Protein AF-A0A0C9U168-F1 (afdb_monomer_lite)

pLDDT: mean 73.67, std 21.94, range [32.81, 98.5]

Organism: Sphaerobolus stellatus (strain SS14) (NCBI:txid990650)

Foldseek 3Di:
DDDDDDDDPPDDPVPDDDDPVDPPPDDPPDPVDPPPDPVVVVVVVVVVVVVVVVCVVVVVVVVVVVVVVVVVVVVVVVVVVVVVVVVVPPDDDDDDDDDDDDDDDDDDDDDDDDDDDDDDDDDDDDDDDPPPPPPPPPFAWPVCVVVVHDFADDPPDPGTPVCVVVVHDTHTDDPVVVCVVVVVVVVVVVVVVVVVVVLVVVLVVLVVVLVVLVVVLVVLVVVLVVQLVVLVVVVVVVVVCVVVVNDDPPVSVVVSVVSNVVSVVVSVVVVVVSVVSSVVSVVVCPVVVVPPPDPPVPPPDPPDDDDDDDDDDDDDDDDDDDDDDDDDDDDDDDDDDDDDDDDDDDDD

Secondary structure (DSSP, 8-state):
-PPPPPPPTT---TT----TT--SPPP----S-TT--HHHHHHHHHHHHHHHHHHHHHHHHHHHHHHHHHHHHHHHHHHHHHHHHHHTTTS--------------PPPPPPPPPPP---------------------PPPBHHHHHHT---PBPTTSSSBHHHHHHT----BPPHHHHHHHHHHHHHHHHHHHHHHHHHHHHHHHHHHHHHHHHHHHHHHHHHHHHHHHHHHHHHHHHHHHHHTTPPPPHHHHHHHHHHHHHHHHHHHHHHHHHHHHHHHHHHTTHHHHH---------S------------------------------------PPP---------

Structure (mmCIF, N/CA/C/O backbone):
data_AF-A0A0C9U168-F1
#
_entry.id   AF-A0A0C9U168-F1
#
loop_
_atom_site.group_PDB
_atom_site.id
_atom_site.type_symbol
_atom_site.label_atom_id
_atom_site.label_alt_id
_atom_site.label_comp_id
_atom_site.label_asym_id
_atom_site.label_entity_id
_atom_site.label_seq_id
_atom_site.pdbx_PDB_ins_code
_atom_site.Cartn_x
_atom_site.Cartn_y
_atom_site.Cartn_z
_atom_site.occupancy
_atom_site.B_iso_or_equiv
_atom_site.auth_seq_id
_atom_site.auth_comp_id
_atom_site.auth_asym_id
_atom_site.auth_atom_id
_atom_site.pdbx_PDB_model_num
ATOM 1 N N . MET A 1 1 ? 22.718 50.532 -37.563 1.00 37.28 1 MET A N 1
ATOM 2 C CA . MET A 1 1 ? 22.391 49.730 -36.370 1.00 37.28 1 MET A CA 1
ATOM 3 C C . MET A 1 1 ? 20.911 49.935 -36.145 1.00 37.28 1 MET A C 1
ATOM 5 O O . MET A 1 1 ? 20.522 51.075 -35.942 1.00 37.28 1 MET A O 1
ATOM 9 N N . GLU A 1 2 ? 20.098 48.897 -36.310 1.00 38.38 2 GLU A N 1
ATOM 10 C CA . GLU A 1 2 ? 18.679 48.950 -35.942 1.00 38.38 2 GLU A CA 1
ATOM 11 C C . GLU A 1 2 ? 18.547 48.397 -34.523 1.00 38.38 2 GLU A C 1
ATOM 13 O O . GLU A 1 2 ? 19.137 47.362 -34.206 1.00 38.38 2 GLU A O 1
ATOM 18 N N . GLU A 1 3 ? 17.823 49.106 -33.661 1.00 41.28 3 GLU A N 1
ATOM 19 C CA . GLU A 1 3 ? 17.585 48.670 -32.288 1.00 41.28 3 GLU A CA 1
ATOM 20 C C . GLU A 1 3 ? 16.611 47.488 -32.284 1.00 41.28 3 GLU A C 1
ATOM 22 O O . GLU A 1 3 ? 15.473 47.586 -32.748 1.00 41.28 3 GLU A O 1
ATOM 27 N N . VAL A 1 4 ? 17.060 46.351 -31.751 1.00 41.69 4 VAL A N 1
ATOM 28 C CA . VAL A 1 4 ? 16.199 45.187 -31.530 1.00 41.69 4 VAL A CA 1
ATOM 29 C C . VAL A 1 4 ? 15.286 45.500 -30.339 1.00 41.69 4 VAL A C 1
ATOM 31 O O . VAL A 1 4 ? 15.803 45.796 -29.260 1.00 41.69 4 VAL A O 1
ATOM 34 N N . PRO A 1 5 ? 13.948 45.436 -30.480 1.00 51.16 5 PRO A N 1
ATOM 35 C CA . PRO A 1 5 ? 13.053 45.771 -29.381 1.00 51.16 5 PRO A CA 1
ATOM 36 C C . PRO A 1 5 ? 13.213 44.781 -28.223 1.00 51.16 5 PRO A C 1
ATOM 38 O O . PRO A 1 5 ? 13.148 43.563 -28.412 1.00 51.16 5 PRO A O 1
ATOM 41 N N . ILE A 1 6 ? 13.400 45.331 -27.021 1.00 41.69 6 ILE A N 1
ATOM 42 C CA . ILE A 1 6 ? 13.527 44.590 -25.761 1.00 41.69 6 ILE A CA 1
ATOM 43 C C . ILE A 1 6 ? 12.307 43.671 -25.598 1.00 41.69 6 ILE A C 1
ATOM 45 O O . ILE A 1 6 ? 11.159 44.114 -25.657 1.00 41.69 6 ILE A O 1
ATOM 49 N N . GLY A 1 7 ? 12.571 42.370 -25.459 1.00 39.75 7 GLY A N 1
ATOM 50 C CA . GLY A 1 7 ? 11.548 41.329 -25.519 1.00 39.75 7 GLY A CA 1
ATOM 51 C C . GLY A 1 7 ? 10.583 41.327 -24.330 1.00 39.75 7 GLY A C 1
ATOM 52 O O . GLY A 1 7 ? 10.933 41.724 -23.224 1.00 39.75 7 GLY A O 1
ATOM 53 N N . ASP A 1 8 ? 9.371 40.818 -24.570 1.00 46.38 8 ASP A N 1
ATOM 54 C CA . ASP A 1 8 ? 8.309 40.666 -23.568 1.00 46.38 8 ASP A CA 1
ATOM 55 C C . ASP A 1 8 ? 8.814 39.930 -22.299 1.00 46.38 8 ASP A C 1
ATOM 57 O O . ASP A 1 8 ? 9.201 38.757 -22.400 1.00 46.38 8 ASP A O 1
ATOM 61 N N . PRO A 1 9 ? 8.773 40.558 -21.101 1.00 46.31 9 PRO A N 1
ATOM 62 C CA . PRO A 1 9 ? 9.251 39.975 -19.840 1.00 46.31 9 PRO A CA 1
ATOM 63 C C . PRO A 1 9 ? 8.392 38.806 -19.315 1.00 46.31 9 PRO A C 1
ATOM 65 O O . PRO A 1 9 ? 8.556 38.361 -18.181 1.00 46.31 9 PRO A O 1
ATOM 68 N N . ARG A 1 10 ? 7.462 38.277 -20.120 1.00 43.00 10 ARG A N 1
ATOM 69 C CA . ARG A 1 10 ? 6.626 37.104 -19.811 1.00 43.00 10 ARG A CA 1
ATOM 70 C C . ARG A 1 10 ? 7.208 35.763 -20.270 1.00 43.00 10 ARG A C 1
ATOM 72 O O . ARG A 1 10 ? 6.482 34.769 -20.270 1.00 43.00 10 ARG A O 1
ATOM 79 N N . ARG A 1 11 ? 8.490 35.691 -20.651 1.00 41.66 11 ARG A N 1
ATOM 80 C CA . ARG A 1 11 ? 9.162 34.412 -20.953 1.00 41.66 11 ARG A CA 1
ATOM 81 C C . ARG A 1 11 ? 9.395 33.579 -19.686 1.00 41.66 11 ARG A C 1
ATOM 83 O O . ARG A 1 11 ? 10.503 33.504 -19.167 1.00 41.66 11 ARG A O 1
ATOM 90 N N . THR A 1 12 ? 8.352 32.884 -19.237 1.00 46.69 12 THR A N 1
ATOM 91 C CA . THR A 1 12 ? 8.512 31.654 -18.455 1.00 46.69 12 THR A CA 1
ATOM 92 C C . THR A 1 12 ? 9.377 30.651 -19.224 1.00 46.69 12 THR A C 1
ATOM 94 O O . THR A 1 12 ? 9.368 30.629 -20.459 1.00 46.69 12 THR A O 1
ATOM 97 N N . VAL A 1 13 ? 10.127 29.819 -18.491 1.00 46.88 13 VAL A N 1
ATOM 98 C CA . VAL A 1 13 ? 11.037 28.803 -19.049 1.00 46.88 13 VAL A CA 1
ATOM 99 C C . VAL A 1 13 ? 10.325 28.001 -20.141 1.00 46.88 13 VAL A C 1
ATOM 101 O O . VAL A 1 13 ? 9.271 27.406 -19.903 1.00 46.88 13 VAL A O 1
ATOM 104 N N . GLN A 1 14 ? 10.884 28.016 -21.355 1.00 39.44 14 GLN A N 1
ATOM 105 C CA . GLN A 1 14 ? 10.221 27.527 -22.563 1.00 39.44 14 GLN A CA 1
ATOM 106 C C . GLN A 1 14 ? 9.965 26.011 -22.490 1.00 39.44 14 GLN A C 1
ATOM 108 O O . GLN A 1 14 ? 10.825 25.205 -22.828 1.00 39.44 14 GLN A O 1
ATOM 113 N N . GLY A 1 15 ? 8.756 25.636 -22.064 1.00 48.34 15 GLY A N 1
ATOM 114 C CA . GLY A 1 15 ? 8.333 24.245 -21.867 1.00 48.34 15 GLY A CA 1
ATOM 115 C C . GLY A 1 15 ? 7.691 23.964 -20.505 1.00 48.34 15 GLY A C 1
ATOM 116 O O . GLY A 1 15 ? 7.030 22.938 -20.363 1.00 48.34 15 GLY A O 1
ATOM 117 N N . PHE A 1 16 ? 7.816 24.864 -19.524 1.00 49.75 16 PHE A N 1
ATOM 118 C CA . PHE A 1 16 ? 7.200 24.680 -18.210 1.00 49.75 16 PHE A CA 1
ATOM 119 C C . PHE A 1 16 ? 5.736 25.148 -18.214 1.00 49.75 16 PHE A C 1
ATOM 121 O O . PHE A 1 16 ? 5.446 26.343 -18.157 1.00 49.75 16 PHE A O 1
ATOM 128 N N . VAL A 1 17 ? 4.805 24.195 -18.293 1.00 56.31 17 VAL A N 1
ATOM 129 C CA . VAL A 1 17 ? 3.369 24.440 -18.092 1.00 56.31 17 VAL A CA 1
ATOM 130 C C . VAL A 1 17 ? 3.052 24.161 -16.618 1.00 56.31 17 VAL A C 1
ATOM 132 O O . VAL A 1 17 ? 3.123 22.998 -16.220 1.00 56.31 17 VAL A O 1
ATOM 135 N N . PRO A 1 18 ? 2.739 25.177 -15.791 1.00 55.16 18 PRO A N 1
ATOM 136 C CA . PRO A 1 18 ? 2.366 24.946 -14.398 1.00 55.16 18 PRO A CA 1
ATOM 137 C C . PRO A 1 18 ? 1.043 24.173 -14.314 1.00 55.16 18 PRO A C 1
ATOM 139 O O . PRO A 1 18 ? 0.137 24.403 -15.118 1.00 55.16 18 PRO A O 1
ATOM 142 N N . ASP A 1 19 ? 0.923 23.271 -13.334 1.00 56.16 19 ASP A N 1
ATOM 143 C CA . ASP A 1 19 ? -0.324 22.539 -13.087 1.00 56.16 19 ASP A CA 1
ATOM 144 C C . ASP A 1 19 ? -1.413 23.530 -12.659 1.00 56.16 19 ASP A C 1
ATOM 146 O O . ASP A 1 19 ? -1.310 24.203 -11.632 1.00 56.16 19 ASP A O 1
ATOM 150 N N . ASN A 1 20 ? -2.480 23.608 -13.449 1.00 69.50 20 ASN A N 1
ATOM 151 C CA . ASN A 1 20 ? -3.606 24.521 -13.265 1.00 69.50 20 ASN A CA 1
ATOM 152 C C . ASN A 1 20 ? -4.528 24.153 -12.079 1.00 69.50 20 ASN A C 1
ATOM 154 O O . ASN A 1 20 ? -5.676 24.593 -12.030 1.00 69.50 20 ASN A O 1
ATOM 158 N N . LYS A 1 21 ? -4.022 23.350 -11.135 1.00 71.50 21 LYS A N 1
ATOM 159 C CA . LYS A 1 21 ? -4.576 23.082 -9.799 1.00 71.50 21 LYS A CA 1
ATOM 160 C C . LYS A 1 21 ? -3.847 23.831 -8.672 1.00 71.50 21 LYS A C 1
ATOM 162 O O . LYS A 1 21 ? -4.253 23.712 -7.521 1.00 71.50 21 LYS A O 1
ATOM 167 N N . PHE A 1 22 ? -2.769 24.558 -8.973 1.00 63.72 22 PHE A N 1
ATOM 168 C CA . PHE A 1 22 ? -2.065 25.396 -8.000 1.00 63.72 22 PHE A CA 1
ATOM 169 C C . PHE A 1 22 ? -2.585 26.841 -8.030 1.00 63.72 22 PHE A C 1
ATOM 171 O O . PHE A 1 22 ? -2.305 27.584 -8.966 1.00 63.72 22 PHE A O 1
ATOM 178 N N . ASP A 1 23 ? -3.263 27.255 -6.955 1.00 59.56 23 ASP A N 1
ATOM 179 C CA . ASP A 1 23 ? -3.614 28.666 -6.701 1.00 59.56 23 ASP A CA 1
ATOM 180 C C . ASP A 1 23 ? -2.427 29.491 -6.159 1.00 59.56 23 ASP A C 1
ATOM 182 O O . ASP A 1 23 ? -2.499 30.716 -6.058 1.00 59.56 23 ASP A O 1
ATOM 186 N N . VAL A 1 24 ? -1.307 28.839 -5.818 1.00 54.59 24 VAL A N 1
ATOM 187 C CA . VAL A 1 24 ? -0.061 29.531 -5.465 1.00 54.59 24 VAL A CA 1
ATOM 188 C C . VAL A 1 24 ? 0.587 30.039 -6.757 1.00 54.59 24 VAL A C 1
ATOM 190 O O . VAL A 1 24 ? 0.860 29.224 -7.644 1.00 54.59 24 VAL A O 1
ATOM 193 N N . PRO A 1 25 ? 0.869 31.349 -6.898 1.00 58.16 25 PRO A N 1
ATOM 194 C CA . PRO A 1 25 ? 1.522 31.865 -8.092 1.00 58.16 25 PRO A CA 1
ATOM 195 C C . PRO A 1 25 ? 2.884 31.191 -8.268 1.00 58.16 25 PRO A C 1
ATOM 197 O O . PRO A 1 25 ? 3.717 31.222 -7.362 1.00 58.16 25 PRO A O 1
ATOM 200 N N . ALA A 1 26 ? 3.108 30.598 -9.446 1.00 54.97 26 ALA A N 1
ATOM 201 C CA . ALA A 1 26 ? 4.388 29.988 -9.793 1.00 54.97 26 ALA A CA 1
ATOM 202 C C . ALA A 1 26 ? 5.529 30.984 -9.502 1.00 54.97 26 ALA A C 1
ATOM 204 O O . ALA A 1 26 ? 5.414 32.144 -9.926 1.00 54.97 26 ALA A O 1
ATOM 205 N N . PRO A 1 27 ? 6.602 30.578 -8.789 1.00 57.78 27 PRO A N 1
ATOM 206 C CA . PRO A 1 27 ? 7.678 31.487 -8.431 1.00 57.78 27 PRO A CA 1
ATOM 207 C C . PRO A 1 27 ? 8.221 32.167 -9.679 1.00 57.78 27 PRO A C 1
ATOM 209 O O . PRO A 1 27 ? 8.705 31.515 -10.608 1.00 57.78 27 PRO A O 1
ATOM 212 N N . LYS A 1 28 ? 8.128 33.496 -9.706 1.00 62.91 28 LYS A N 1
ATOM 213 C CA . LYS A 1 28 ? 8.769 34.291 -10.744 1.00 62.91 28 LYS A CA 1
ATOM 214 C C . LYS A 1 28 ? 10.260 34.278 -10.448 1.00 62.91 28 LYS A C 1
ATOM 216 O O . LYS A 1 28 ? 10.745 35.109 -9.688 1.00 62.91 28 LYS A O 1
ATOM 221 N N . LEU A 1 29 ? 10.961 33.310 -11.032 1.00 62.38 29 LEU A N 1
ATOM 222 C CA . LEU A 1 29 ? 12.409 33.354 -11.182 1.00 62.38 29 LEU A CA 1
ATOM 223 C C . LEU A 1 29 ? 12.720 34.500 -12.150 1.00 62.38 29 LEU A C 1
ATOM 225 O O . LEU A 1 29 ? 12.771 34.313 -13.364 1.00 62.38 29 LEU A O 1
ATOM 229 N N . VAL A 1 30 ? 12.804 35.708 -11.596 1.00 62.47 30 VAL A N 1
ATOM 230 C CA . VAL A 1 30 ? 13.330 36.875 -12.295 1.00 62.47 30 VAL A CA 1
ATOM 231 C C . VAL A 1 30 ? 14.845 36.771 -12.189 1.00 62.47 30 VAL A C 1
ATOM 233 O O . VAL A 1 30 ? 15.392 36.771 -11.088 1.00 62.47 30 VAL A O 1
ATOM 236 N N . PHE A 1 31 ? 15.498 36.602 -13.332 1.00 62.44 31 PHE A N 1
ATOM 237 C CA . PHE A 1 31 ? 16.945 36.705 -13.452 1.00 62.44 31 PHE A CA 1
ATOM 238 C C . PHE A 1 31 ? 17.223 38.146 -13.875 1.00 62.44 31 PHE A C 1
ATOM 240 O O . PHE A 1 31 ? 16.977 38.505 -15.028 1.00 62.44 31 PHE A O 1
ATOM 247 N N . ASP A 1 32 ? 17.621 38.985 -12.917 1.00 73.62 32 ASP A N 1
ATOM 248 C CA . ASP A 1 32 ? 17.872 40.413 -13.158 1.00 73.62 32 ASP A CA 1
ATOM 249 C C . ASP A 1 32 ? 19.195 40.655 -13.915 1.00 73.62 32 ASP A C 1
ATOM 251 O O . ASP A 1 32 ? 19.363 41.709 -14.527 1.00 73.62 32 ASP A O 1
ATOM 255 N N . ASP A 1 33 ? 20.100 39.667 -13.933 1.00 70.62 33 ASP A N 1
ATOM 256 C CA . ASP A 1 33 ? 21.362 39.687 -14.680 1.00 70.62 33 ASP A CA 1
ATOM 257 C C . ASP A 1 33 ? 21.463 38.466 -15.626 1.00 70.62 33 ASP A C 1
ATOM 259 O O . ASP A 1 33 ? 21.398 37.325 -15.160 1.00 70.62 33 ASP A O 1
ATOM 263 N N . PRO A 1 34 ? 21.624 38.656 -16.954 1.00 69.62 34 PRO A N 1
ATOM 264 C CA . PRO A 1 34 ? 21.853 37.562 -17.902 1.00 69.62 34 PRO A CA 1
ATOM 265 C C . PRO A 1 34 ? 23.240 36.895 -17.788 1.00 69.62 34 PRO A C 1
ATOM 267 O O . PRO A 1 34 ? 23.490 35.939 -18.525 1.00 69.62 34 PRO A O 1
ATOM 270 N N . TYR A 1 35 ? 24.124 37.383 -16.910 1.00 66.56 35 TYR A N 1
ATOM 271 C CA . TYR A 1 35 ? 25.448 36.823 -16.622 1.00 66.56 35 TYR A CA 1
ATOM 272 C C . TYR A 1 35 ? 25.573 36.192 -15.221 1.00 66.56 35 TYR A C 1
ATOM 274 O O . TYR A 1 35 ? 26.694 35.902 -14.802 1.00 66.56 35 TYR A O 1
ATOM 282 N N . GLU A 1 36 ? 24.469 35.940 -14.499 1.00 68.19 36 GLU A N 1
ATOM 283 C CA . GLU A 1 36 ? 24.525 35.098 -13.290 1.00 68.19 36 GLU A CA 1
ATOM 284 C C . GLU A 1 36 ? 25.172 33.735 -13.605 1.00 68.19 36 GLU A C 1
ATOM 286 O O . GLU A 1 36 ? 24.820 33.065 -14.582 1.00 68.19 36 GLU A O 1
ATOM 291 N N . GLU A 1 37 ? 26.139 33.326 -12.775 1.00 66.12 37 GLU A N 1
ATOM 292 C CA . GLU A 1 37 ? 26.846 32.057 -12.954 1.00 66.12 37 GLU A CA 1
ATOM 293 C C . GLU A 1 37 ? 25.891 30.861 -12.831 1.00 66.12 37 GLU A C 1
ATOM 295 O O . GLU A 1 37 ? 24.991 30.810 -11.989 1.00 66.12 37 GLU A O 1
ATOM 300 N N . GLU A 1 38 ? 26.130 29.846 -13.663 1.00 65.06 38 GLU A N 1
ATOM 301 C CA . GLU A 1 38 ? 25.281 28.655 -13.790 1.00 65.06 38 GLU A CA 1
ATOM 302 C C . GLU A 1 38 ? 25.152 27.864 -12.468 1.00 65.06 38 GLU A C 1
ATOM 304 O O . GLU A 1 38 ? 24.142 27.201 -12.213 1.00 65.06 38 GLU A O 1
ATOM 309 N N . GLU A 1 39 ? 26.133 28.012 -11.576 1.00 67.94 39 GLU A N 1
ATOM 310 C CA . GLU A 1 39 ? 26.134 27.454 -10.225 1.00 67.94 39 GLU A CA 1
ATOM 311 C C . GLU A 1 39 ? 25.087 28.116 -9.306 1.00 67.94 39 GLU A C 1
ATOM 313 O O . GLU A 1 39 ? 24.424 27.428 -8.521 1.00 67.94 39 GLU A O 1
ATOM 318 N N . ASP A 1 40 ? 24.821 29.420 -9.459 1.00 72.19 40 ASP A N 1
ATOM 319 C CA . ASP A 1 40 ? 23.801 30.111 -8.663 1.00 72.19 40 ASP A CA 1
ATOM 320 C C . ASP A 1 40 ? 22.376 29.861 -9.203 1.00 72.19 40 ASP A C 1
ATOM 322 O O . ASP A 1 40 ? 21.402 29.807 -8.441 1.00 72.19 40 ASP A O 1
ATOM 326 N N . HIS A 1 41 ? 22.243 29.545 -10.498 1.00 72.19 41 HIS A N 1
ATOM 327 C CA . HIS A 1 41 ? 21.005 28.988 -11.058 1.00 72.19 41 HIS A CA 1
ATOM 328 C C . HIS A 1 41 ? 20.664 27.622 -10.435 1.00 72.19 41 HIS A C 1
ATOM 330 O O . HIS A 1 41 ? 19.527 27.405 -9.995 1.00 72.19 41 HIS A O 1
ATOM 336 N N . LEU A 1 42 ? 21.641 26.711 -10.337 1.00 74.19 42 LEU A N 1
ATOM 337 C CA . LEU A 1 42 ? 21.470 25.408 -9.680 1.00 74.19 42 LEU A CA 1
ATOM 338 C C . LEU A 1 42 ? 21.137 25.562 -8.189 1.00 74.19 42 LEU A C 1
ATOM 340 O O . LEU A 1 42 ? 20.256 24.864 -7.679 1.00 74.19 42 LEU A O 1
ATOM 344 N N . ASN A 1 43 ? 21.766 26.516 -7.502 1.00 80.31 43 ASN A N 1
ATOM 345 C CA . ASN A 1 43 ? 21.484 26.866 -6.110 1.00 80.31 43 ASN A CA 1
ATOM 346 C C . ASN A 1 43 ? 20.021 27.321 -5.914 1.00 80.31 43 ASN A C 1
ATOM 348 O O . ASN A 1 43 ? 19.318 26.812 -5.035 1.00 80.31 43 ASN A O 1
ATOM 352 N N . LYS A 1 44 ? 19.518 28.225 -6.769 1.00 76.38 44 LYS A N 1
ATOM 353 C CA . LYS A 1 44 ? 18.120 28.703 -6.742 1.00 76.38 44 LYS A CA 1
ATOM 354 C C . LYS A 1 44 ? 17.115 27.575 -7.013 1.00 76.38 44 LYS A C 1
ATOM 356 O O . LYS A 1 44 ? 16.130 27.449 -6.282 1.00 76.38 44 LYS A O 1
ATOM 361 N N . VAL A 1 45 ? 17.380 26.711 -7.997 1.00 76.12 45 VAL A N 1
ATOM 362 C CA . VAL A 1 45 ? 16.533 25.540 -8.302 1.00 76.12 45 VAL A CA 1
ATOM 363 C C . VAL A 1 45 ? 16.537 24.525 -7.150 1.00 76.12 45 VAL A C 1
ATOM 365 O O . VAL A 1 45 ? 15.479 24.024 -6.768 1.00 76.12 45 VAL A O 1
ATOM 368 N N . THR A 1 46 ? 17.696 24.265 -6.542 1.00 79.81 46 THR A N 1
ATOM 369 C CA . THR A 1 46 ? 17.835 23.333 -5.409 1.00 79.81 46 THR A CA 1
ATOM 370 C C . THR A 1 46 ? 17.086 23.833 -4.172 1.00 79.81 46 THR A C 1
ATOM 372 O O . THR A 1 46 ? 16.342 23.071 -3.549 1.00 79.81 46 THR A O 1
ATOM 375 N N . LYS A 1 47 ? 17.201 25.128 -3.845 1.00 82.50 47 LYS A N 1
ATOM 376 C CA . LYS A 1 47 ? 16.426 25.775 -2.770 1.00 82.50 47 LYS A CA 1
ATOM 377 C C . LYS A 1 47 ? 14.916 25.655 -2.997 1.00 82.50 47 LYS A C 1
ATOM 379 O O . LYS A 1 47 ? 14.194 25.332 -2.055 1.00 82.50 47 LYS A O 1
ATOM 384 N N . TYR A 1 48 ? 14.443 25.842 -4.234 1.00 80.50 48 TYR A N 1
ATOM 385 C CA . TYR A 1 48 ? 13.026 25.670 -4.570 1.00 80.50 48 TYR A CA 1
ATOM 386 C C . TYR A 1 48 ? 12.537 24.231 -4.347 1.00 80.50 48 TYR A C 1
ATOM 388 O O . TYR A 1 48 ? 11.542 24.033 -3.651 1.00 80.50 48 TYR A O 1
ATOM 396 N N . TRP A 1 49 ? 13.244 23.221 -4.869 1.00 79.25 49 TRP A N 1
ATOM 397 C CA . TRP A 1 49 ? 12.859 21.818 -4.664 1.00 79.25 49 TRP A CA 1
ATOM 398 C C . TRP A 1 49 ? 12.902 21.404 -3.189 1.00 79.25 49 TRP A C 1
ATOM 400 O O . TRP A 1 49 ? 11.998 20.712 -2.724 1.00 79.25 49 TRP A O 1
ATOM 410 N N . THR A 1 50 ? 13.885 21.899 -2.432 1.00 83.50 50 THR A N 1
ATOM 411 C CA . THR A 1 50 ? 13.999 21.649 -0.985 1.00 83.50 50 THR A CA 1
ATOM 412 C C . THR A 1 50 ? 12.799 22.218 -0.220 1.00 83.50 50 THR A C 1
ATOM 414 O O . THR A 1 50 ? 12.235 21.532 0.630 1.00 83.50 50 THR A O 1
ATOM 417 N N . ALA A 1 51 ? 12.361 23.440 -0.542 1.00 80.06 51 ALA A N 1
ATOM 418 C CA . ALA A 1 51 ? 11.154 24.025 0.044 1.00 80.06 51 ALA A CA 1
ATOM 419 C C . ALA A 1 51 ? 9.883 23.262 -0.379 1.00 80.06 51 ALA A C 1
ATOM 421 O O . ALA A 1 51 ? 9.018 22.978 0.450 1.00 80.06 51 ALA A O 1
ATOM 422 N N . TYR A 1 52 ? 9.787 22.864 -1.651 1.00 78.56 52 TYR A N 1
ATOM 423 C CA . TYR A 1 52 ? 8.644 22.114 -2.173 1.00 78.56 52 TYR A CA 1
ATOM 424 C C . TYR A 1 52 ? 8.464 20.754 -1.481 1.00 78.56 52 TYR A C 1
ATOM 426 O O . TYR A 1 52 ? 7.348 20.410 -1.083 1.00 78.56 52 TYR A O 1
ATOM 434 N N . ASP A 1 53 ? 9.544 19.990 -1.286 1.00 78.00 53 ASP A N 1
ATOM 435 C CA . ASP A 1 53 ? 9.481 18.699 -0.590 1.00 78.00 53 ASP A CA 1
ATOM 436 C C . ASP A 1 53 ? 9.227 18.843 0.924 1.00 78.00 53 ASP A C 1
ATOM 438 O O . ASP A 1 53 ? 8.660 17.927 1.519 1.00 78.00 53 ASP A O 1
ATOM 442 N N . GLN A 1 54 ? 9.530 19.996 1.540 1.00 79.62 54 GLN A N 1
ATOM 443 C CA . GLN A 1 54 ? 9.112 20.314 2.917 1.00 79.62 54 GLN A CA 1
ATOM 444 C C . GLN A 1 54 ? 7.610 20.639 3.031 1.00 79.62 54 GLN A C 1
ATOM 446 O O . GLN A 1 54 ? 6.967 20.237 4.000 1.00 79.62 54 GLN A O 1
ATOM 451 N N . GLU A 1 55 ? 7.010 21.312 2.042 1.00 79.62 55 GLU A N 1
ATOM 452 C CA . GLU A 1 55 ? 5.558 21.577 2.018 1.00 79.62 55 GLU A CA 1
ATOM 453 C C . GLU A 1 55 ? 4.720 20.330 1.680 1.00 79.62 55 GLU A C 1
ATOM 455 O O . GLU A 1 55 ? 3.569 20.189 2.107 1.00 79.62 55 GLU A O 1
ATOM 460 N N . ARG A 1 56 ? 5.289 19.412 0.893 1.00 79.81 56 ARG A N 1
ATOM 461 C CA . ARG A 1 56 ? 4.643 18.189 0.398 1.00 79.81 56 ARG A CA 1
ATOM 462 C C . ARG A 1 56 ? 3.994 17.304 1.481 1.00 79.81 56 ARG A C 1
ATOM 464 O O . ARG A 1 56 ? 2.842 16.913 1.268 1.00 79.81 56 ARG A O 1
ATOM 471 N N . PRO A 1 57 ? 4.638 16.976 2.624 1.00 75.44 57 PRO A N 1
ATOM 472 C CA . PRO A 1 57 ? 3.998 16.199 3.687 1.00 75.44 57 PRO A CA 1
ATOM 473 C C . PRO A 1 57 ? 2.822 16.937 4.340 1.00 75.44 57 PRO A C 1
ATOM 475 O O . PRO A 1 57 ? 1.796 16.303 4.583 1.00 75.44 57 PRO A O 1
ATOM 478 N N . MET A 1 58 ? 2.911 18.258 4.552 1.00 71.94 58 MET A N 1
ATOM 479 C CA . MET A 1 58 ? 1.794 19.033 5.115 1.00 71.94 58 MET A CA 1
ATOM 480 C C . MET A 1 58 ? 0.581 19.039 4.175 1.00 71.94 58 MET A C 1
ATOM 482 O O . MET A 1 58 ? -0.531 18.762 4.621 1.00 71.94 58 MET A O 1
ATOM 486 N N . ARG A 1 59 ? 0.785 19.226 2.860 1.00 67.75 59 ARG A N 1
ATOM 487 C CA . ARG A 1 59 ? -0.303 19.090 1.867 1.00 67.75 59 ARG A CA 1
ATOM 488 C C . ARG A 1 59 ? -0.919 17.690 1.870 1.00 67.75 59 ARG A C 1
ATOM 490 O O . ARG A 1 59 ? -2.138 17.558 1.828 1.00 67.75 59 ARG A O 1
ATOM 497 N N . SER A 1 60 ? -0.096 16.642 1.965 1.00 74.12 60 SER A N 1
ATOM 498 C CA . SER A 1 60 ? -0.588 15.259 2.031 1.00 74.12 60 SER A CA 1
ATOM 499 C C . SER A 1 60 ? -1.435 14.989 3.280 1.00 74.12 60 SER A C 1
ATOM 501 O O . SER A 1 60 ? -2.366 14.188 3.205 1.00 74.12 60 SER A O 1
ATOM 503 N N . GLN A 1 61 ? -1.132 15.632 4.413 1.00 74.94 61 GLN A N 1
ATOM 504 C CA . GLN A 1 61 ? -1.950 15.550 5.626 1.00 74.94 61 GLN A CA 1
ATOM 505 C C . GLN A 1 61 ? -3.246 16.363 5.499 1.00 74.94 61 GLN A C 1
ATOM 507 O O . GLN A 1 61 ? -4.305 15.867 5.877 1.00 74.94 61 GLN A O 1
ATOM 512 N N . GLU A 1 62 ? -3.201 17.564 4.917 1.00 83.25 62 GLU A N 1
ATOM 513 C CA . GLU A 1 62 ? -4.392 18.397 4.711 1.00 83.25 62 GLU A CA 1
ATOM 514 C C . GLU A 1 62 ? -5.391 17.748 3.733 1.00 83.25 62 GLU A C 1
ATOM 516 O O . GLU A 1 62 ? -6.595 17.721 3.997 1.00 83.25 62 GLU A O 1
ATOM 521 N N . GLU A 1 63 ? -4.918 17.157 2.630 1.00 84.56 63 GLU A N 1
ATOM 522 C CA . GLU A 1 63 ? -5.777 16.396 1.713 1.00 84.56 63 GLU A CA 1
ATOM 523 C C . GLU A 1 63 ? -6.375 15.146 2.373 1.00 84.56 63 GLU A C 1
ATOM 525 O O . GLU A 1 63 ? -7.552 14.843 2.159 1.00 84.56 63 GLU A O 1
ATOM 530 N N . ALA A 1 64 ? -5.599 14.431 3.195 1.00 85.12 64 ALA A N 1
ATOM 531 C CA . ALA A 1 64 ? -6.100 13.288 3.955 1.00 85.12 64 ALA A CA 1
ATOM 532 C C . ALA A 1 64 ? -7.181 13.715 4.964 1.00 85.12 64 ALA A C 1
ATOM 534 O O . ALA A 1 64 ? -8.236 13.082 5.031 1.00 85.12 64 ALA A O 1
ATOM 535 N N . ALA A 1 65 ? -6.974 14.829 5.674 1.00 89.75 65 ALA A N 1
ATOM 536 C CA . ALA A 1 65 ? -7.956 15.404 6.589 1.00 89.75 65 ALA A CA 1
ATOM 537 C C . ALA A 1 65 ? -9.249 15.810 5.860 1.00 89.75 65 ALA A C 1
ATOM 539 O O . ALA A 1 65 ? -10.334 15.414 6.287 1.00 89.75 65 ALA A O 1
ATOM 540 N N . LYS A 1 66 ? -9.152 16.502 4.714 1.00 89.75 66 LYS A N 1
ATOM 541 C CA . LYS A 1 66 ? -10.316 16.874 3.885 1.00 89.75 66 LYS A CA 1
ATOM 542 C C . LYS A 1 66 ? -11.087 15.655 3.372 1.00 89.75 66 LYS A C 1
ATOM 544 O O . LYS A 1 66 ? -12.316 15.675 3.370 1.00 89.75 66 LYS A O 1
ATOM 549 N N . ARG A 1 67 ? -10.401 14.576 2.971 1.00 86.94 67 ARG A N 1
ATOM 550 C CA . ARG A 1 67 ? -11.054 13.311 2.573 1.00 86.94 67 ARG A CA 1
ATOM 551 C C . ARG A 1 67 ? -11.770 12.638 3.742 1.00 86.94 67 ARG A C 1
ATOM 553 O O . ARG A 1 67 ? -12.893 12.172 3.569 1.00 86.94 67 ARG A O 1
ATOM 560 N N . LEU A 1 68 ? -11.153 12.618 4.922 1.00 88.19 68 LEU A N 1
ATOM 561 C CA . LEU A 1 68 ? -11.749 12.043 6.128 1.00 88.19 68 LEU A CA 1
ATOM 562 C C . LEU A 1 68 ? -12.965 12.858 6.606 1.00 88.19 68 LEU A C 1
ATOM 564 O O . LEU A 1 68 ? -13.964 12.291 7.044 1.00 88.19 68 LEU A O 1
ATOM 568 N N . GLU A 1 69 ? -12.920 14.186 6.482 1.00 90.31 69 GLU A N 1
ATOM 569 C CA . GLU A 1 69 ? -14.060 15.064 6.761 1.00 90.31 69 GLU A CA 1
ATOM 570 C C . GLU A 1 69 ? -15.196 14.875 5.740 1.00 90.31 69 GLU A C 1
ATOM 572 O O . GLU A 1 69 ? -16.365 14.835 6.124 1.00 90.31 69 GLU A O 1
ATOM 577 N N . ALA A 1 70 ? -14.871 14.697 4.454 1.00 91.06 70 ALA A N 1
ATOM 578 C CA . ALA A 1 70 ? -15.854 14.388 3.416 1.00 91.06 70 ALA A CA 1
ATOM 579 C C . ALA A 1 70 ? -16.565 13.049 3.679 1.00 91.06 70 ALA A C 1
ATOM 581 O O . ALA A 1 70 ? -17.794 13.017 3.680 1.00 91.06 70 ALA A O 1
ATOM 582 N N . GLN A 1 71 ? -15.823 11.982 4.008 1.00 88.12 71 GLN A N 1
ATOM 583 C CA . GLN A 1 71 ? -16.408 10.687 4.388 1.00 88.12 71 GLN A CA 1
ATOM 584 C C . GLN A 1 71 ? -17.305 10.788 5.629 1.00 88.12 71 GLN A C 1
ATOM 586 O O . GLN A 1 71 ? -18.378 10.192 5.663 1.00 88.12 71 GLN A O 1
ATOM 591 N N . LYS A 1 72 ? -16.914 11.578 6.640 1.00 92.00 72 LYS A N 1
ATOM 592 C CA . LYS A 1 72 ? -17.765 11.828 7.817 1.00 92.00 72 LYS A CA 1
ATOM 593 C C . LYS A 1 72 ? -19.074 12.529 7.444 1.00 92.00 72 LYS A C 1
ATOM 595 O O . LYS A 1 72 ? -20.119 12.164 7.973 1.00 92.00 72 LYS A O 1
ATOM 600 N N . LYS A 1 73 ? -19.040 13.508 6.532 1.00 91.81 73 LYS A N 1
ATOM 601 C CA . LYS A 1 73 ? -20.247 14.206 6.048 1.00 91.81 73 LYS A CA 1
ATOM 602 C C . LYS A 1 73 ? -21.160 13.288 5.233 1.00 91.81 73 LYS A C 1
ATOM 604 O O . LYS A 1 73 ? -22.371 13.344 5.413 1.00 91.81 73 LYS A O 1
ATOM 609 N N . GLU A 1 74 ? -20.588 12.428 4.393 1.00 91.12 74 GLU A N 1
ATOM 610 C CA . GLU A 1 74 ? -21.323 11.419 3.619 1.00 91.12 74 GLU A CA 1
ATOM 611 C C . GLU A 1 74 ? -22.024 10.409 4.547 1.00 91.12 74 GLU A C 1
ATOM 613 O O . GLU A 1 74 ? -23.241 10.248 4.472 1.00 91.12 74 GLU A O 1
ATOM 618 N N . ALA A 1 75 ? -21.304 9.849 5.527 1.00 91.50 75 ALA A N 1
ATOM 619 C CA . ALA A 1 75 ? -21.867 8.919 6.510 1.00 91.50 75 ALA A CA 1
ATOM 620 C C . ALA A 1 75 ? -22.984 9.537 7.378 1.00 91.50 75 ALA A C 1
ATOM 622 O O . ALA A 1 75 ? -23.973 8.871 7.682 1.00 91.50 75 ALA A O 1
ATOM 623 N N . VAL A 1 76 ? -22.859 10.814 7.768 1.00 92.44 76 VAL A N 1
ATOM 624 C CA . VAL A 1 76 ? -23.921 11.541 8.494 1.00 92.44 76 VAL A CA 1
ATOM 625 C C . VAL A 1 76 ? -25.177 11.703 7.632 1.00 92.44 76 VAL A C 1
ATOM 627 O O . VAL A 1 76 ? -26.285 11.520 8.135 1.00 92.44 76 VAL A O 1
ATOM 630 N N . TRP A 1 77 ? -25.018 12.004 6.343 1.00 90.06 77 TRP A N 1
ATOM 631 C CA . TRP A 1 77 ? -26.135 12.192 5.415 1.00 90.06 77 TRP A CA 1
ATOM 632 C C . TRP A 1 77 ? -26.876 10.887 5.094 1.00 90.06 77 TRP A C 1
ATOM 634 O O . TRP A 1 77 ? -28.106 10.879 5.004 1.00 90.06 77 TRP A O 1
ATOM 644 N N . ASP A 1 78 ? -26.158 9.768 4.983 1.00 89.62 78 ASP A N 1
ATOM 645 C CA . ASP A 1 78 ? -26.781 8.451 4.815 1.00 89.62 78 ASP A CA 1
ATOM 646 C C . ASP A 1 78 ? -27.569 8.024 6.069 1.00 89.62 78 ASP A C 1
ATOM 648 O O . ASP A 1 78 ? -28.707 7.562 5.950 1.00 89.62 78 ASP A O 1
ATOM 652 N N . LEU A 1 79 ? -27.036 8.285 7.271 1.00 87.81 79 LEU A N 1
ATOM 653 C CA . LEU A 1 79 ? -27.742 8.095 8.549 1.00 87.81 79 LEU A CA 1
ATOM 654 C C . LEU A 1 79 ? -29.014 8.952 8.673 1.00 87.81 79 LEU A C 1
ATOM 656 O O . LEU A 1 79 ? -30.006 8.522 9.268 1.00 87.81 79 LEU A O 1
ATOM 660 N N . GLU A 1 80 ? -29.002 10.173 8.136 1.00 87.00 80 GLU A N 1
ATOM 661 C CA . GLU A 1 80 ? -30.169 11.060 8.128 1.00 87.00 80 GLU A CA 1
ATOM 662 C C . GLU A 1 80 ? -31.263 10.533 7.182 1.00 87.00 80 GLU A C 1
ATOM 664 O O . GLU A 1 80 ? -32.430 10.427 7.571 1.00 87.00 80 GLU A O 1
ATOM 669 N N . LYS A 1 81 ? -30.873 10.073 5.987 1.00 87.25 81 LYS A N 1
ATOM 670 C CA . LYS A 1 81 ? -31.771 9.419 5.021 1.00 87.25 81 LYS A CA 1
ATOM 671 C C . LYS A 1 81 ? -32.376 8.111 5.512 1.00 87.25 81 LYS A C 1
ATOM 673 O O . LYS A 1 81 ? -33.502 7.780 5.135 1.00 87.25 81 LYS A O 1
ATOM 678 N N . GLU A 1 82 ? -31.639 7.329 6.294 1.00 81.69 82 GLU A N 1
ATOM 679 C CA . GLU A 1 82 ? -32.155 6.077 6.846 1.00 81.69 82 GLU A CA 1
ATOM 680 C C . GLU A 1 82 ? -33.277 6.351 7.861 1.00 81.69 82 GLU A C 1
ATOM 682 O O . GLU A 1 82 ? -34.363 5.778 7.749 1.00 81.69 82 GLU A O 1
ATOM 687 N N . LYS A 1 83 ? -33.087 7.345 8.741 1.00 81.75 83 LYS A N 1
ATOM 688 C CA . LYS A 1 83 ? -34.119 7.821 9.682 1.00 81.75 83 LYS A CA 1
ATOM 689 C C . LYS A 1 83 ? -35.341 8.431 8.990 1.00 81.75 83 LYS A C 1
ATOM 691 O O . LYS A 1 83 ? -36.460 8.288 9.486 1.00 81.75 83 LYS A O 1
ATOM 696 N N . GLU A 1 84 ? -35.154 9.108 7.858 1.00 75.75 84 GLU A N 1
ATOM 697 C CA . GLU A 1 84 ? -36.264 9.641 7.059 1.00 75.75 84 GLU A CA 1
ATOM 698 C C . GLU A 1 84 ? -37.108 8.508 6.443 1.00 75.75 84 GLU A C 1
ATOM 700 O O . GLU A 1 84 ? -38.339 8.531 6.521 1.00 75.75 84 GLU A O 1
ATOM 705 N N . LYS A 1 85 ? -36.462 7.454 5.922 1.00 77.19 85 LYS A N 1
ATOM 706 C CA . LYS A 1 85 ? -37.148 6.256 5.404 1.00 77.19 85 LYS A CA 1
ATOM 707 C C . LYS A 1 85 ? -37.869 5.457 6.487 1.00 77.19 85 LYS A C 1
ATOM 709 O O . LYS A 1 85 ? -38.941 4.919 6.215 1.00 77.19 85 LYS A O 1
ATOM 714 N N . GLU A 1 86 ? -37.309 5.371 7.692 1.00 66.31 86 GLU A N 1
ATOM 715 C CA . GLU A 1 86 ? -37.931 4.651 8.808 1.00 66.31 86 GLU A CA 1
ATOM 716 C C . GLU A 1 86 ? -39.246 5.320 9.247 1.00 66.31 86 GLU A C 1
ATOM 718 O O . GLU A 1 86 ? -40.259 4.642 9.418 1.00 66.31 86 GLU A O 1
ATOM 723 N N . LYS A 1 87 ? -39.288 6.661 9.293 1.00 63.22 87 LYS A N 1
ATOM 724 C CA . LYS A 1 87 ? -40.518 7.427 9.577 1.00 63.22 87 LYS A CA 1
ATOM 725 C C . LYS A 1 87 ? -41.569 7.384 8.462 1.00 63.22 87 LYS A C 1
ATOM 727 O O . LYS A 1 87 ? -42.740 7.638 8.732 1.00 63.22 87 LYS A O 1
ATOM 732 N N . GLY A 1 88 ? -41.184 7.068 7.226 1.00 54.97 88 GLY A N 1
ATOM 733 C CA . GLY A 1 88 ? -42.103 7.011 6.084 1.00 54.97 88 GLY A CA 1
ATOM 734 C C . GLY A 1 88 ? -42.945 5.733 5.985 1.00 54.97 88 GLY A C 1
ATOM 735 O O . GLY A 1 88 ? -43.856 5.671 5.163 1.00 54.97 88 GLY A O 1
ATOM 736 N N . LYS A 1 89 ? -42.661 4.690 6.778 1.00 55.50 89 LYS A N 1
ATOM 737 C CA . LYS A 1 89 ? -43.161 3.330 6.495 1.00 55.50 89 LYS A CA 1
ATOM 738 C C . LYS A 1 89 ? -44.508 2.953 7.129 1.00 55.50 89 LYS A C 1
ATOM 740 O O . LYS A 1 89 ? -44.954 1.825 6.944 1.00 55.50 89 LYS A O 1
ATOM 745 N N . GLU A 1 90 ? -45.172 3.867 7.840 1.00 53.16 90 GLU A N 1
ATOM 746 C CA . GLU A 1 90 ? -46.455 3.583 8.513 1.00 53.16 90 GLU A CA 1
ATOM 747 C C . GLU A 1 90 ? -47.703 4.004 7.706 1.00 53.16 90 GLU A C 1
ATOM 749 O O . GLU A 1 90 ? -48.823 3.632 8.056 1.00 53.16 90 GLU A O 1
ATOM 754 N N . LYS A 1 91 ? -47.542 4.741 6.595 1.00 56.25 91 LYS A N 1
ATOM 755 C CA . LYS A 1 91 ? -48.644 5.092 5.680 1.00 56.25 91 LYS A CA 1
ATOM 756 C C . LYS A 1 91 ? -48.191 5.156 4.221 1.00 56.25 91 LYS A C 1
ATOM 758 O O . LYS A 1 91 ? -47.773 6.208 3.765 1.00 56.25 91 LYS A O 1
ATOM 763 N N . GLU A 1 92 ? -48.352 4.054 3.492 1.00 40.91 92 GLU A N 1
ATOM 764 C CA . GLU A 1 92 ? -49.228 4.003 2.307 1.00 40.91 92 GLU A CA 1
ATOM 765 C C . GLU A 1 92 ? -49.211 2.614 1.658 1.00 40.91 92 GLU A C 1
ATOM 767 O O . GLU A 1 92 ? -48.166 2.053 1.330 1.00 40.91 92 GLU A O 1
ATOM 772 N N . ALA A 1 93 ? -50.406 2.079 1.417 1.00 50.06 93 ALA A N 1
ATOM 773 C CA . ALA A 1 93 ? -50.619 1.030 0.436 1.00 50.06 93 ALA A CA 1
ATOM 774 C C . ALA A 1 93 ? -51.183 1.684 -0.831 1.00 50.06 93 ALA A C 1
ATOM 776 O O . ALA A 1 93 ? -52.283 2.229 -0.785 1.00 50.06 93 ALA A O 1
ATOM 777 N N . GLY A 1 94 ? -50.481 1.590 -1.965 1.00 48.41 94 GLY A N 1
ATOM 778 C CA . GLY A 1 94 ? -51.083 1.941 -3.253 1.00 48.41 94 GLY A CA 1
ATOM 779 C C . GLY A 1 94 ? -50.126 2.326 -4.380 1.00 48.41 94 GLY A C 1
ATOM 780 O O . GLY A 1 94 ? -49.338 3.246 -4.240 1.00 48.41 94 GLY A O 1
ATOM 781 N N . LEU A 1 95 ? -50.333 1.674 -5.532 1.00 40.59 95 LEU A N 1
ATOM 782 C CA . LEU A 1 95 ? -50.206 2.229 -6.894 1.00 40.59 95 LEU A CA 1
ATOM 783 C C . LEU A 1 95 ? -48.793 2.681 -7.350 1.00 40.59 95 LEU A C 1
ATOM 785 O O . LEU A 1 95 ? -48.229 3.661 -6.897 1.00 40.59 95 LEU A O 1
ATOM 789 N N . SER A 1 96 ? -48.138 1.935 -8.247 1.00 45.34 96 SER A N 1
ATOM 790 C CA . SER A 1 96 ? -48.389 1.891 -9.708 1.00 45.34 96 SER A CA 1
ATOM 791 C C . SER A 1 96 ? -47.758 3.055 -10.483 1.00 45.34 96 SER A C 1
ATOM 793 O O . SER A 1 96 ? -48.138 4.204 -10.298 1.00 45.34 96 SER A O 1
ATOM 795 N N . GLY A 1 97 ? -46.899 2.743 -11.463 1.00 35.28 97 GLY A N 1
ATOM 796 C CA . GLY A 1 97 ? -46.477 3.721 -12.474 1.00 35.28 97 GLY A CA 1
ATOM 797 C C . GLY A 1 97 ? -45.106 3.455 -13.091 1.00 35.28 97 GLY A C 1
ATOM 798 O O . GLY A 1 97 ? -44.124 4.095 -12.732 1.00 35.28 97 GLY A O 1
ATOM 799 N N . GLY A 1 98 ? -45.021 2.543 -14.063 1.00 49.34 98 GLY A N 1
ATOM 800 C CA . GLY A 1 98 ? -43.822 2.437 -14.898 1.00 49.34 98 GLY A CA 1
ATOM 801 C C . GLY A 1 98 ? -43.783 3.544 -15.956 1.00 49.34 98 GLY A C 1
ATOM 802 O O . GLY A 1 98 ? -44.803 3.830 -16.582 1.00 49.34 98 GLY A O 1
ATOM 803 N N . SER A 1 99 ? -42.611 4.122 -16.234 1.00 38.78 99 SER A N 1
ATOM 804 C CA . SER A 1 99 ? -42.422 4.942 -17.438 1.00 38.78 99 SER A CA 1
ATOM 805 C C . SER A 1 99 ? -41.053 4.733 -18.092 1.00 38.78 99 SER A C 1
ATOM 807 O O . SER A 1 99 ? -39.991 4.740 -17.478 1.00 38.78 99 SER A O 1
ATOM 809 N N . LYS A 1 100 ? -41.121 4.471 -19.396 1.00 51.31 100 LYS A N 1
ATOM 810 C CA . LYS A 1 100 ? -40.053 4.010 -20.283 1.00 51.31 100 LYS A CA 1
ATOM 811 C C . LYS A 1 100 ? -39.519 5.215 -21.058 1.00 51.31 100 LYS A C 1
ATOM 813 O O . LYS A 1 100 ? -40.119 5.592 -22.061 1.00 51.31 100 LYS A O 1
ATOM 818 N N . ALA A 1 101 ? -38.412 5.816 -20.620 1.00 40.94 101 ALA A N 1
ATOM 819 C CA . ALA A 1 101 ? -37.814 6.981 -21.283 1.00 40.94 101 ALA A CA 1
ATOM 820 C C . ALA A 1 101 ? -36.507 6.619 -22.012 1.00 40.94 101 ALA A C 1
ATOM 822 O O . ALA A 1 101 ? -35.583 6.043 -21.446 1.00 40.94 101 ALA A O 1
ATOM 823 N N . LYS A 1 102 ? -36.449 6.943 -23.308 1.00 50.81 102 LYS A N 1
ATOM 824 C CA . LYS A 1 102 ? -35.429 6.494 -24.268 1.00 50.81 102 LYS A CA 1
ATOM 825 C C . LYS A 1 102 ? -34.649 7.709 -24.781 1.00 50.81 102 LYS A C 1
ATOM 827 O O . LYS A 1 102 ? -35.116 8.383 -25.692 1.00 50.81 102 LYS A O 1
ATOM 832 N N . GLY A 1 103 ? -33.472 7.984 -24.214 1.00 39.91 103 GLY A N 1
ATOM 833 C CA . GLY A 1 103 ? -32.657 9.163 -24.544 1.00 39.91 103 GLY A CA 1
ATOM 834 C C . GLY A 1 103 ? -31.312 8.822 -25.191 1.00 39.91 103 GLY A C 1
ATOM 835 O O . GLY A 1 103 ? -30.324 8.628 -24.491 1.00 39.91 103 GLY A O 1
ATOM 836 N N . LYS A 1 104 ? -31.241 8.783 -26.530 1.00 51.84 104 LYS A N 1
ATOM 837 C CA . LYS A 1 104 ? -29.957 8.731 -27.257 1.00 51.84 104 LYS A CA 1
ATOM 838 C C . LYS A 1 104 ? -29.330 10.133 -27.306 1.00 51.84 104 LYS A C 1
ATOM 840 O O . LYS A 1 104 ? -29.691 10.927 -28.170 1.00 51.84 104 LYS A O 1
ATOM 845 N N . GLY A 1 105 ? -28.377 10.417 -26.420 1.00 37.47 105 GLY A N 1
ATOM 846 C CA . GLY A 1 105 ? -27.514 11.602 -26.503 1.00 37.47 105 GLY A CA 1
ATOM 847 C C . GLY A 1 105 ? -26.217 11.293 -27.254 1.00 37.47 105 GLY A C 1
ATOM 848 O O . GLY A 1 105 ? -25.419 10.490 -26.783 1.00 37.47 105 GLY A O 1
ATOM 849 N N . ILE A 1 106 ? -26.001 11.912 -28.418 1.00 45.03 106 ILE A N 1
ATOM 850 C CA . ILE A 1 106 ? -24.760 11.781 -29.205 1.00 45.03 106 ILE A CA 1
ATOM 851 C C . ILE A 1 106 ? -23.773 12.879 -28.764 1.00 45.03 106 ILE A C 1
ATOM 853 O O . ILE A 1 106 ? -24.100 14.059 -28.925 1.00 45.03 106 ILE A O 1
ATOM 857 N N . PRO A 1 107 ? -22.568 12.552 -28.257 1.00 44.78 107 PRO A N 1
ATOM 858 C CA . PRO A 1 107 ? -21.558 13.559 -27.938 1.00 44.78 107 PRO A CA 1
ATOM 859 C C . PRO A 1 107 ? -20.975 14.188 -29.212 1.00 44.78 107 PRO A C 1
ATOM 861 O O . PRO A 1 107 ? -20.520 13.485 -30.115 1.00 44.78 107 PRO A O 1
ATOM 864 N N . LYS A 1 108 ? -20.952 15.524 -29.286 1.00 49.53 108 LYS A N 1
ATOM 865 C CA . LYS A 1 108 ? -20.285 16.259 -30.374 1.00 49.53 108 LYS A CA 1
ATOM 866 C C . LYS A 1 108 ? -18.764 16.194 -30.204 1.00 49.53 108 LYS A C 1
ATOM 868 O O . LYS A 1 108 ? -18.238 16.634 -29.187 1.00 49.53 108 LYS A O 1
ATOM 873 N N . THR A 1 109 ? -18.054 15.723 -31.225 1.00 45.38 109 THR A N 1
ATOM 874 C CA . THR A 1 109 ? -16.583 15.749 -31.279 1.00 45.38 109 THR A CA 1
ATOM 875 C C . THR A 1 109 ? -16.050 17.171 -31.529 1.00 45.38 109 THR A C 1
ATOM 877 O O . THR A 1 109 ? -16.526 17.822 -32.467 1.00 45.38 109 THR A O 1
ATOM 880 N N . PRO A 1 110 ? -15.050 17.662 -30.773 1.00 47.88 110 PRO A N 1
ATOM 881 C CA . PRO A 1 110 ? -14.442 18.973 -31.010 1.00 47.88 110 PRO A CA 1
ATOM 882 C C . PRO A 1 110 ? -13.556 18.995 -32.270 1.00 47.88 110 PRO A C 1
ATOM 884 O O . PRO A 1 110 ? -12.949 17.993 -32.654 1.00 47.88 110 PRO A O 1
ATOM 887 N N . LYS A 1 111 ? -13.474 20.161 -32.927 1.00 53.38 111 LYS A N 1
ATOM 888 C CA . LYS A 1 111 ? -12.675 20.372 -34.148 1.00 53.38 111 LYS A CA 1
ATOM 889 C C . LYS A 1 111 ? -11.171 20.335 -33.844 1.00 53.38 111 LYS A C 1
ATOM 891 O O . LYS A 1 111 ? -10.706 21.059 -32.969 1.00 53.38 111 LYS A O 1
ATOM 896 N N . LYS A 1 112 ? -10.404 19.570 -34.632 1.00 45.75 112 LYS A N 1
ATOM 897 C CA . LYS A 1 112 ? -8.931 19.634 -34.649 1.00 45.75 112 LYS A CA 1
ATOM 898 C C . LYS A 1 112 ? -8.458 20.992 -35.178 1.00 45.75 112 LYS A C 1
ATOM 900 O O . LYS A 1 112 ? -8.812 21.364 -36.296 1.00 45.75 112 LYS A O 1
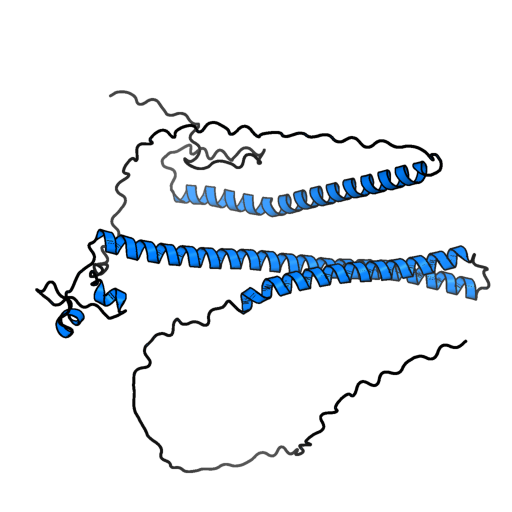ATOM 905 N N . SER A 1 113 ? -7.609 21.680 -34.421 1.00 42.44 113 SER A N 1
ATOM 906 C CA . SER A 1 113 ? -6.743 22.749 -34.927 1.00 42.44 113 SER A CA 1
ATOM 907 C C . SER A 1 113 ? -5.442 22.154 -35.481 1.00 42.44 113 SER A C 1
ATOM 909 O O . SER A 1 113 ? -4.915 21.170 -34.961 1.00 42.44 113 SER A O 1
ATOM 911 N N . THR A 1 114 ? -4.932 22.723 -36.572 1.00 51.91 114 THR A N 1
ATOM 912 C CA . THR A 1 114 ? -3.669 22.311 -37.198 1.00 51.91 114 THR A CA 1
ATOM 913 C C . THR A 1 114 ? -2.473 22.976 -36.502 1.00 51.91 114 THR A C 1
ATOM 915 O O . THR A 1 114 ? -2.501 24.189 -36.282 1.00 51.91 114 THR A O 1
ATOM 918 N N . PRO A 1 115 ? -1.400 22.236 -36.161 1.00 45.72 115 PRO A N 1
ATOM 919 C CA . PRO A 1 115 ? -0.223 22.834 -35.539 1.00 45.72 115 PRO A CA 1
ATOM 920 C C . PRO A 1 115 ? 0.585 23.658 -36.554 1.00 45.72 115 PRO A C 1
ATOM 922 O O . PRO A 1 115 ? 0.890 23.200 -37.658 1.00 45.72 115 PRO A O 1
ATOM 925 N N . LYS A 1 116 ? 0.957 24.885 -36.167 1.00 53.16 116 LYS A N 1
ATOM 926 C CA . LYS A 1 116 ? 1.893 25.735 -36.920 1.00 53.16 116 LYS A CA 1
ATOM 927 C C . LYS A 1 116 ? 3.280 25.084 -36.945 1.00 53.16 116 LYS A C 1
ATOM 929 O O . LYS A 1 116 ? 3.775 24.661 -35.905 1.00 53.16 116 LYS A O 1
ATOM 934 N N . LYS A 1 117 ? 3.934 25.080 -38.113 1.00 49.94 117 LYS A N 1
ATOM 935 C CA . LYS A 1 117 ? 5.359 24.734 -38.249 1.00 49.94 117 LYS A CA 1
ATOM 936 C C . LYS A 1 117 ? 6.206 25.662 -37.369 1.00 49.94 117 LYS A C 1
ATOM 938 O O . LYS A 1 117 ? 6.330 26.844 -37.689 1.00 49.94 117 LYS A O 1
ATOM 943 N N . SER A 1 118 ? 6.817 25.132 -36.314 1.00 53.69 118 SER A N 1
ATOM 944 C CA . SER A 1 118 ? 7.976 25.760 -35.681 1.00 53.69 118 SER A CA 1
ATOM 945 C C . SER A 1 118 ? 9.212 25.524 -36.552 1.00 53.69 118 SER A C 1
ATOM 947 O O . SER A 1 118 ? 9.405 24.439 -37.106 1.00 53.69 118 SER A O 1
ATOM 949 N N . LYS A 1 119 ? 10.043 26.558 -36.710 1.00 44.53 119 LYS A N 1
ATOM 950 C CA . LYS A 1 119 ? 11.384 26.402 -37.280 1.00 44.53 119 LYS A CA 1
ATOM 951 C C . LYS A 1 119 ? 12.273 25.763 -36.213 1.00 44.53 119 LYS A C 1
ATOM 953 O O . LYS A 1 119 ? 12.157 26.102 -35.038 1.00 44.53 119 LYS A O 1
ATOM 958 N N . ARG A 1 120 ? 13.122 24.822 -36.622 1.00 32.81 120 ARG A N 1
ATOM 959 C CA . ARG A 1 120 ? 14.121 24.193 -35.757 1.00 32.81 120 ARG A CA 1
ATOM 960 C C . ARG A 1 120 ? 15.419 24.969 -35.943 1.00 32.81 120 ARG A C 1
ATOM 962 O O . ARG A 1 120 ? 16.093 24.755 -36.945 1.00 32.81 120 ARG A O 1
ATOM 969 N N . ASP A 1 121 ? 15.718 25.887 -35.029 1.00 36.66 121 ASP A N 1
ATOM 970 C CA . ASP A 1 121 ? 17.036 26.516 -35.000 1.00 36.66 121 ASP A CA 1
ATOM 971 C C . ASP A 1 121 ? 18.082 25.468 -34.616 1.00 36.66 121 ASP A C 1
ATOM 973 O O . ASP A 1 121 ? 17.929 24.725 -33.642 1.00 36.66 121 ASP A O 1
ATOM 977 N N . VAL A 1 122 ? 19.119 25.374 -35.444 1.00 51.53 122 VAL A N 1
ATOM 978 C CA . VAL A 1 122 ? 20.268 24.502 -35.220 1.00 51.53 122 VAL A CA 1
ATOM 979 C C . VAL A 1 122 ? 21.195 25.241 -34.264 1.00 51.53 122 VAL A C 1
ATOM 981 O O . VAL A 1 122 ? 21.916 26.149 -34.668 1.00 51.53 122 VAL A O 1
ATOM 984 N N . ARG A 1 123 ? 21.132 24.883 -32.980 1.00 42.66 123 ARG A N 1
ATOM 985 C CA . ARG A 1 123 ? 22.071 25.369 -31.967 1.00 42.66 123 ARG A CA 1
ATOM 986 C C . ARG A 1 123 ? 23.330 24.506 -32.022 1.00 42.66 123 ARG A C 1
ATOM 988 O O . ARG A 1 123 ? 23.321 23.386 -31.519 1.00 42.66 123 ARG A O 1
ATOM 995 N N . SER A 1 124 ? 24.365 25.028 -32.667 1.00 46.12 124 SER A N 1
ATOM 996 C CA . SER A 1 124 ? 25.709 24.447 -32.672 1.00 46.12 124 SER A CA 1
ATOM 997 C C . SER A 1 124 ? 26.537 24.930 -31.478 1.00 46.12 124 SER A C 1
ATOM 999 O O . SER A 1 124 ? 26.228 25.961 -30.884 1.00 46.12 124 SER A O 1
ATOM 1001 N N . GLU A 1 125 ? 27.616 24.187 -31.222 1.00 49.81 125 GLU A N 1
ATOM 1002 C CA . GLU A 1 125 ? 28.825 24.581 -30.484 1.00 49.81 125 GLU A CA 1
ATOM 1003 C C . GLU A 1 125 ? 28.706 24.829 -28.972 1.00 49.81 125 GLU A C 1
ATOM 1005 O O . GLU A 1 125 ? 28.364 25.908 -28.493 1.00 49.81 125 GLU A O 1
ATOM 1010 N N . SER A 1 126 ? 29.181 23.836 -28.213 1.00 40.56 126 SER A N 1
ATOM 1011 C CA . SER A 1 126 ? 29.944 24.093 -26.994 1.00 40.56 126 SER A CA 1
ATOM 1012 C C . SER A 1 126 ? 30.998 23.008 -26.752 1.00 40.56 126 SER A C 1
ATOM 1014 O O . SER A 1 126 ? 30.644 21.889 -26.399 1.00 40.56 126 SER A O 1
ATOM 1016 N N . LYS A 1 127 ? 32.263 23.440 -26.838 1.00 43.47 127 LYS A N 1
ATOM 1017 C CA . LYS A 1 127 ? 33.434 22.967 -26.080 1.00 43.47 127 LYS A CA 1
ATOM 1018 C C . LYS A 1 127 ? 34.019 21.585 -26.417 1.00 43.47 127 LYS A C 1
ATOM 1020 O O . LYS A 1 127 ? 33.348 20.565 -26.366 1.00 43.47 127 LYS A O 1
ATOM 1025 N N . GLU A 1 128 ? 35.316 21.607 -26.713 1.00 48.34 128 GLU A N 1
ATOM 1026 C CA . GLU A 1 128 ? 36.184 20.447 -26.918 1.00 48.34 128 GLU A CA 1
ATOM 1027 C C . GLU A 1 128 ? 36.214 19.571 -25.654 1.00 48.34 128 GLU A C 1
ATOM 1029 O O . GLU A 1 128 ? 36.719 19.993 -24.611 1.00 48.34 128 GLU A O 1
ATOM 1034 N N . GLU A 1 129 ? 35.673 18.359 -25.756 1.00 47.28 129 GLU A N 1
ATOM 1035 C CA . GLU A 1 129 ? 36.027 17.238 -24.883 1.00 47.28 129 GLU A CA 1
ATOM 1036 C C . GLU A 1 129 ? 37.134 16.432 -25.573 1.00 47.28 129 GLU A C 1
ATOM 1038 O O . GLU A 1 129 ? 37.175 16.363 -26.804 1.00 47.28 129 GLU A O 1
ATOM 1043 N N . GLU A 1 130 ? 38.057 15.876 -24.783 1.00 51.94 130 GLU A N 1
ATOM 1044 C CA . GLU A 1 130 ? 39.194 15.090 -25.276 1.00 51.94 130 GLU A CA 1
ATOM 1045 C C . GLU A 1 130 ? 38.723 14.010 -26.259 1.00 51.94 130 GLU A C 1
ATOM 1047 O O . GLU A 1 130 ? 37.817 13.237 -25.947 1.00 51.94 130 GLU A O 1
ATOM 1052 N N . GLU A 1 131 ? 39.350 13.955 -27.439 1.00 49.75 131 GLU A N 1
ATOM 1053 C CA . GLU A 1 131 ? 39.045 12.994 -28.503 1.00 49.75 131 GLU A CA 1
ATOM 1054 C C . GLU A 1 131 ? 39.482 11.585 -28.073 1.00 49.75 131 GLU A C 1
ATOM 1056 O O . GLU A 1 131 ? 40.490 11.040 -28.522 1.00 49.75 131 GLU A O 1
ATOM 1061 N N . SER A 1 132 ? 38.715 10.975 -27.165 1.00 51.47 132 SER A N 1
ATOM 1062 C CA . SER A 1 132 ? 38.758 9.538 -26.968 1.00 51.47 132 SER A CA 1
ATOM 1063 C C . SER A 1 132 ? 38.382 8.911 -28.302 1.00 51.47 132 SER A C 1
ATOM 1065 O O . SER A 1 132 ? 37.243 9.070 -28.748 1.00 51.47 132 SER A O 1
ATOM 1067 N N . GLU A 1 133 ? 39.332 8.220 -28.932 1.00 59.62 133 GLU A N 1
ATOM 1068 C CA . GLU A 1 133 ? 39.098 7.407 -30.124 1.00 59.62 133 GLU A CA 1
ATOM 1069 C C . GLU A 1 133 ? 38.119 6.268 -29.773 1.00 59.62 133 GLU A C 1
ATOM 1071 O O . GLU A 1 133 ? 38.520 5.118 -29.576 1.00 59.62 133 GLU A O 1
ATOM 1076 N N . GLU A 1 134 ? 36.820 6.580 -29.664 1.00 58.19 134 GLU A N 1
ATOM 1077 C CA . GLU A 1 134 ? 35.764 5.575 -29.615 1.00 58.19 134 GLU A CA 1
ATOM 1078 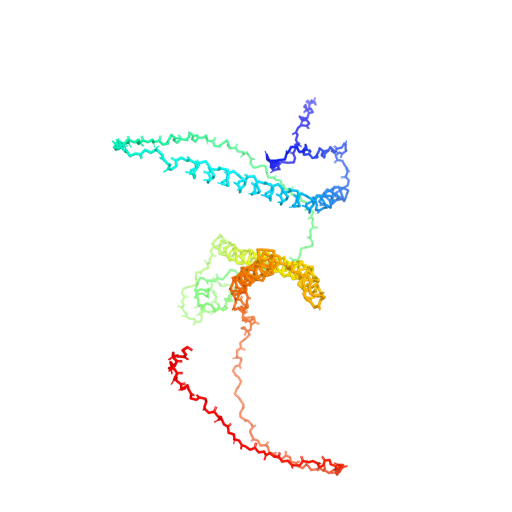C C . GLU A 1 134 ? 35.947 4.711 -30.866 1.00 58.19 134 GLU A C 1
ATOM 1080 O O . GLU A 1 134 ? 35.895 5.231 -31.988 1.00 58.19 134 GLU A O 1
ATOM 1085 N N . PRO A 1 135 ? 36.235 3.407 -30.713 1.00 59.03 135 PRO A N 1
ATOM 1086 C CA . PRO A 1 135 ? 36.679 2.592 -31.829 1.00 59.03 135 PRO A CA 1
ATOM 1087 C C . PRO A 1 135 ? 35.529 2.442 -32.828 1.00 59.03 135 PRO A C 1
ATOM 1089 O O . PRO A 1 135 ? 34.638 1.633 -32.579 1.00 59.03 135 PRO A O 1
ATOM 1092 N N . GLU A 1 136 ? 35.571 3.208 -33.939 1.00 71.00 136 GLU A N 1
ATOM 1093 C CA . GLU A 1 136 ? 34.484 3.358 -34.931 1.00 71.00 136 GLU A CA 1
ATOM 1094 C C . GLU A 1 136 ? 33.796 2.007 -35.153 1.00 71.00 136 GLU A C 1
ATOM 1096 O O . GLU A 1 136 ? 34.382 1.105 -35.770 1.00 71.00 136 GLU A O 1
ATOM 1101 N N . GLU A 1 137 ? 32.593 1.841 -34.577 1.00 70.44 137 GLU A N 1
ATOM 1102 C CA . GLU A 1 137 ? 32.014 0.512 -34.367 1.00 70.44 137 GLU A CA 1
ATOM 1103 C C . GLU A 1 137 ? 31.851 -0.204 -35.707 1.00 70.44 137 GLU A C 1
ATOM 1105 O O . GLU A 1 137 ? 31.017 0.137 -36.555 1.00 70.44 137 GLU A O 1
ATOM 1110 N N . ARG A 1 138 ? 32.731 -1.187 -35.933 1.00 73.12 138 ARG A N 1
ATOM 1111 C CA . ARG A 1 138 ? 32.951 -1.726 -37.273 1.00 73.12 138 ARG A CA 1
ATOM 1112 C C . ARG A 1 138 ? 31.662 -2.390 -37.761 1.00 73.12 138 ARG A C 1
ATOM 1114 O O . ARG A 1 138 ? 31.192 -3.331 -37.115 1.00 73.12 138 ARG A O 1
ATOM 1121 N N . PRO A 1 139 ? 31.103 -1.976 -38.914 1.00 77.06 139 PRO A N 1
ATOM 1122 C CA . PRO A 1 139 ? 29.794 -2.440 -39.344 1.00 77.06 139 PRO A CA 1
ATOM 1123 C C . PRO A 1 139 ? 29.794 -3.959 -39.513 1.00 77.06 139 PRO A C 1
ATOM 1125 O O . PRO A 1 139 ? 30.530 -4.521 -40.328 1.00 77.06 139 PRO A O 1
ATOM 1128 N N . ALA A 1 140 ? 28.944 -4.638 -38.745 1.00 87.81 140 ALA A N 1
ATOM 1129 C CA . ALA A 1 140 ? 28.748 -6.073 -38.868 1.00 87.81 140 ALA A CA 1
ATOM 1130 C C . ALA A 1 140 ? 27.964 -6.413 -40.150 1.00 87.81 140 ALA A C 1
ATOM 1132 O O . ALA A 1 140 ? 27.174 -5.617 -40.664 1.00 87.81 140 ALA A O 1
ATOM 1133 N N . CYS A 1 141 ? 28.154 -7.624 -40.677 1.00 92.62 141 CYS A N 1
ATOM 1134 C CA . CYS A 1 141 ? 27.350 -8.113 -41.796 1.00 92.62 141 CYS A CA 1
ATOM 1135 C C . CYS A 1 141 ? 26.042 -8.764 -41.317 1.00 92.62 141 CYS A C 1
ATOM 1137 O O . CYS A 1 141 ? 26.006 -9.409 -40.265 1.00 92.62 141 CYS A O 1
ATOM 1139 N N . VAL A 1 142 ? 24.983 -8.643 -42.124 1.00 91.56 142 VAL A N 1
ATOM 1140 C CA . VAL A 1 142 ? 23.621 -9.133 -41.835 1.00 91.56 142 VAL A CA 1
ATOM 1141 C C . VAL A 1 142 ? 23.632 -10.604 -41.412 1.00 91.56 142 VAL A C 1
ATOM 1143 O O . VAL A 1 142 ? 23.009 -10.979 -40.420 1.00 91.56 142 VAL A O 1
ATOM 1146 N N . TYR A 1 143 ? 24.402 -11.433 -42.123 1.00 93.44 143 TYR A N 1
ATOM 1147 C CA . TYR A 1 143 ? 24.528 -12.864 -41.845 1.00 93.44 143 TYR A CA 1
ATOM 1148 C C . TYR A 1 143 ? 25.133 -13.156 -40.461 1.00 93.44 143 TYR A C 1
ATOM 1150 O O . TYR A 1 143 ? 24.636 -14.023 -39.743 1.00 93.44 143 TYR A O 1
ATOM 1158 N N . CYS A 1 144 ? 26.190 -12.438 -40.067 1.00 93.75 144 CYS A N 1
ATOM 1159 C CA . CYS A 1 144 ? 26.833 -12.632 -38.766 1.00 93.75 144 CYS A CA 1
ATOM 1160 C C . CYS A 1 144 ? 25.928 -12.200 -37.611 1.00 93.75 144 CYS A C 1
ATOM 1162 O O . CYS A 1 144 ? 25.820 -12.947 -36.640 1.00 93.75 144 CYS A O 1
ATOM 1164 N N . VAL A 1 145 ? 25.231 -11.064 -37.741 1.00 90.12 145 VAL A N 1
ATOM 1165 C CA . VAL A 1 145 ? 24.267 -10.585 -36.733 1.00 90.12 145 VAL A CA 1
ATOM 1166 C C . VAL A 1 145 ? 23.129 -11.596 -36.558 1.00 90.12 145 VAL A C 1
ATOM 1168 O O . VAL A 1 145 ? 22.897 -12.074 -35.450 1.00 90.12 145 VAL A O 1
ATOM 1171 N N . GLN A 1 146 ? 22.493 -12.033 -37.652 1.00 90.88 146 GLN A N 1
ATOM 1172 C CA . GLN A 1 146 ? 21.416 -13.035 -37.607 1.00 90.88 146 GLN A CA 1
ATOM 1173 C C . GLN A 1 146 ? 21.846 -14.387 -37.019 1.00 90.88 146 GLN A C 1
ATOM 1175 O O . GLN A 1 146 ? 21.015 -15.118 -36.480 1.00 90.88 146 GLN A O 1
ATOM 1180 N N . LYS A 1 147 ? 23.125 -14.756 -37.146 1.00 94.31 147 LYS A N 1
ATOM 1181 C CA . LYS A 1 147 ? 23.671 -16.006 -36.599 1.00 94.31 147 LYS A CA 1
ATOM 1182 C C . LYS A 1 147 ? 24.365 -15.844 -35.244 1.00 94.31 147 LYS A C 1
ATOM 1184 O O . LYS A 1 147 ? 24.815 -16.857 -34.719 1.00 94.31 147 LYS A O 1
ATOM 1189 N N . LYS A 1 148 ? 24.435 -14.628 -34.686 1.00 91.44 148 LYS A N 1
ATOM 1190 C CA . LYS A 1 148 ? 25.187 -14.285 -33.463 1.00 91.44 148 LYS A CA 1
ATOM 1191 C C . LYS A 1 148 ? 26.650 -14.761 -33.503 1.00 91.44 148 LYS A C 1
ATOM 1193 O O . LYS A 1 148 ? 27.147 -15.365 -32.560 1.00 91.44 148 LYS A O 1
ATOM 1198 N N . ILE A 1 149 ? 27.336 -14.522 -34.623 1.00 93.12 149 ILE A N 1
ATOM 1199 C CA . ILE A 1 149 ? 28.747 -14.899 -34.826 1.00 93.12 149 ILE A CA 1
ATOM 1200 C C . ILE A 1 149 ? 29.599 -13.635 -34.905 1.00 93.12 149 ILE A C 1
ATOM 1202 O O . ILE A 1 149 ? 29.233 -12.696 -35.613 1.00 93.12 149 ILE A O 1
ATOM 1206 N N . LYS A 1 150 ? 30.771 -13.643 -34.256 1.00 92.81 150 LYS A N 1
ATOM 1207 C CA . LYS A 1 150 ? 31.762 -12.560 -34.333 1.00 92.81 150 LYS A CA 1
ATOM 1208 C C . LYS A 1 150 ? 32.062 -12.185 -35.795 1.00 92.81 150 LYS A C 1
ATOM 1210 O O . LYS A 1 150 ? 32.389 -13.043 -36.620 1.00 92.81 150 LYS A O 1
ATOM 1215 N N . CYS A 1 151 ? 31.915 -10.903 -36.128 1.00 93.00 151 CYS A N 1
ATOM 1216 C CA . CYS A 1 151 ? 32.059 -10.392 -37.490 1.00 93.00 151 CYS A CA 1
ATOM 1217 C C . CYS A 1 151 ? 33.355 -9.592 -37.636 1.00 93.00 151 CYS A C 1
ATOM 1219 O O . CYS A 1 151 ? 33.390 -8.401 -37.355 1.00 93.00 151 CYS A O 1
ATOM 1221 N N . GLU A 1 152 ? 34.412 -10.237 -38.117 1.00 93.12 152 GLU A N 1
ATOM 1222 C CA . GLU A 1 152 ? 35.702 -9.585 -38.371 1.00 93.12 152 GLU A CA 1
ATOM 1223 C C . GLU A 1 152 ? 35.821 -9.238 -39.859 1.00 93.12 152 GLU A C 1
ATOM 1225 O O . GLU A 1 152 ? 35.746 -10.126 -40.713 1.00 93.12 152 GLU A O 1
ATOM 1230 N N . LEU A 1 153 ? 35.964 -7.950 -40.181 1.00 90.25 153 LEU A N 1
ATOM 1231 C CA . LEU A 1 153 ? 36.295 -7.478 -41.530 1.00 90.25 153 LEU A CA 1
ATOM 1232 C C . LEU A 1 153 ? 37.690 -7.981 -41.923 1.00 90.25 153 LEU A C 1
ATOM 1234 O O . LEU A 1 153 ? 38.615 -7.916 -41.119 1.00 90.25 153 LEU A O 1
ATOM 1238 N N . LEU A 1 154 ? 37.826 -8.497 -43.147 1.00 89.81 154 LEU A N 1
ATOM 1239 C CA . LEU A 1 154 ? 39.109 -8.953 -43.673 1.00 89.81 154 LEU A CA 1
ATOM 1240 C C . LEU A 1 154 ? 39.797 -7.790 -44.399 1.00 89.81 154 LEU A C 1
ATOM 1242 O O . LEU A 1 154 ? 39.196 -7.201 -45.302 1.00 89.81 154 LEU A O 1
ATOM 1246 N N . ASP A 1 155 ? 41.042 -7.480 -44.039 1.00 85.19 155 ASP A N 1
ATOM 1247 C CA . ASP A 1 155 ? 41.748 -6.316 -44.581 1.00 85.19 155 ASP A CA 1
ATOM 1248 C C . ASP A 1 155 ? 41.792 -6.322 -46.118 1.00 85.19 155 ASP A C 1
ATOM 1250 O O . ASP A 1 155 ? 42.036 -7.340 -46.775 1.00 85.19 155 ASP A O 1
ATOM 1254 N N . GLY A 1 156 ? 41.476 -5.166 -46.706 1.00 82.44 156 GLY A N 1
ATOM 1255 C CA . GLY A 1 156 ? 41.401 -4.982 -48.156 1.00 82.44 156 GLY A CA 1
ATOM 1256 C C . GLY A 1 156 ? 40.233 -5.687 -48.867 1.00 82.44 156 GLY A C 1
ATOM 1257 O O . GLY A 1 156 ? 40.176 -5.634 -50.096 1.00 82.44 156 GLY A O 1
ATOM 1258 N N . ARG A 1 157 ? 39.285 -6.340 -48.167 1.00 85.25 157 ARG A N 1
ATOM 1259 C CA . ARG A 1 157 ? 38.143 -7.029 -48.806 1.00 85.25 157 ARG A CA 1
ATOM 1260 C C . ARG A 1 157 ? 36.780 -6.623 -48.246 1.00 85.25 157 ARG A C 1
ATOM 1262 O O . ARG A 1 157 ? 36.561 -6.539 -47.047 1.00 85.25 157 ARG A O 1
ATOM 1269 N N . LYS A 1 158 ? 35.787 -6.517 -49.139 1.00 87.19 158 LYS A N 1
ATOM 1270 C CA . LYS A 1 158 ? 34.365 -6.282 -48.805 1.00 87.19 158 LYS A CA 1
ATOM 1271 C C . LYS A 1 158 ? 33.642 -7.543 -48.287 1.00 87.19 158 LYS A C 1
ATOM 1273 O O . LYS A 1 158 ? 32.468 -7.747 -48.584 1.00 87.19 158 LYS A O 1
ATOM 1278 N N . VAL A 1 159 ? 34.335 -8.424 -47.561 1.00 91.50 159 VAL A N 1
ATOM 1279 C CA . VAL A 1 159 ? 33.770 -9.646 -46.960 1.00 91.50 159 VAL A CA 1
ATOM 1280 C C . VAL A 1 159 ? 34.376 -9.877 -45.578 1.00 91.50 159 VAL A C 1
ATOM 1282 O O . VAL A 1 159 ? 35.571 -9.672 -45.386 1.00 91.50 159 VAL A O 1
ATOM 1285 N N . CYS A 1 160 ? 33.570 -10.327 -44.616 1.00 94.62 160 CYS A N 1
ATOM 1286 C CA . CYS A 1 160 ? 34.078 -10.715 -43.301 1.00 94.62 160 CYS A CA 1
ATOM 1287 C C . CYS A 1 160 ? 34.674 -12.136 -43.315 1.00 94.62 160 CYS A C 1
ATOM 1289 O O . CYS A 1 160 ? 34.298 -12.983 -44.137 1.00 94.62 160 CYS A O 1
ATOM 1291 N N . THR A 1 161 ? 35.563 -12.426 -42.363 1.00 94.19 161 THR A N 1
ATOM 1292 C CA . THR A 1 161 ? 36.246 -13.721 -42.201 1.00 94.19 161 THR A CA 1
ATOM 1293 C C . THR A 1 161 ? 35.267 -14.898 -42.134 1.00 94.19 161 THR A C 1
ATOM 1295 O O . THR A 1 161 ? 35.504 -15.944 -42.743 1.00 94.19 161 THR A O 1
ATOM 1298 N N . ALA A 1 162 ? 34.136 -14.736 -41.438 1.00 94.62 162 ALA A N 1
ATOM 1299 C CA . ALA A 1 162 ? 33.122 -15.778 -41.285 1.00 94.62 162 ALA A CA 1
ATOM 1300 C C . ALA A 1 162 ? 32.379 -16.083 -42.602 1.00 94.62 162 ALA A C 1
ATOM 1302 O O . ALA A 1 162 ? 32.259 -17.251 -42.983 1.00 94.62 162 ALA A O 1
ATOM 1303 N N . CYS A 1 163 ? 31.931 -15.053 -43.328 1.00 95.81 163 CYS A N 1
ATOM 1304 C CA . CYS A 1 163 ? 31.261 -15.216 -44.622 1.00 95.81 163 CYS A CA 1
ATOM 1305 C C . CYS A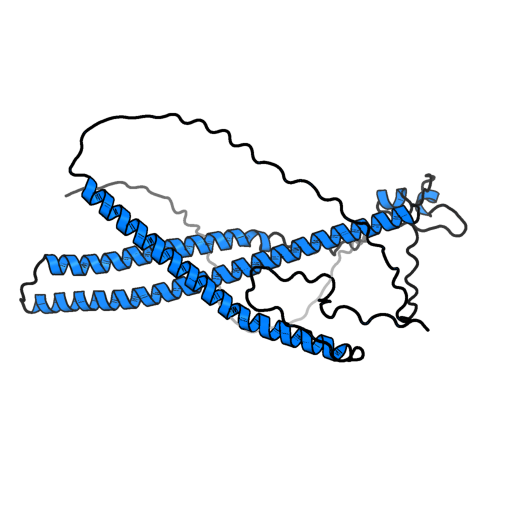 1 163 ? 32.208 -15.781 -45.687 1.00 95.81 163 CYS A C 1
ATOM 1307 O O . CYS A 1 163 ? 31.813 -16.673 -46.437 1.00 95.81 163 CYS A O 1
ATOM 1309 N N . HIS A 1 164 ? 33.473 -15.341 -45.695 1.00 94.75 164 HIS A N 1
ATOM 1310 C CA . HIS A 1 164 ? 34.512 -15.878 -46.576 1.00 94.75 164 HIS A CA 1
ATOM 1311 C C . HIS A 1 164 ? 34.753 -17.377 -46.329 1.00 94.75 164 HIS A C 1
ATOM 1313 O O . HIS A 1 164 ? 34.664 -18.171 -47.265 1.00 94.75 164 HIS A O 1
ATOM 1319 N N . LYS A 1 165 ? 34.964 -17.791 -45.067 1.00 94.81 165 LYS A N 1
ATOM 1320 C CA . LYS A 1 165 ? 35.123 -19.212 -44.689 1.00 94.81 165 LYS A CA 1
ATOM 1321 C C . LYS A 1 165 ? 33.917 -20.069 -45.100 1.00 94.81 165 LYS A C 1
ATOM 1323 O O . LYS A 1 165 ? 34.095 -21.212 -45.508 1.00 94.81 165 LYS A O 1
ATOM 1328 N N . ARG A 1 166 ? 32.699 -19.520 -45.021 1.00 94.38 166 ARG A N 1
ATOM 1329 C CA . ARG A 1 166 ? 31.443 -20.216 -45.362 1.00 94.38 166 ARG A CA 1
ATOM 1330 C C . ARG A 1 166 ? 31.026 -20.104 -46.833 1.00 94.38 166 ARG A C 1
ATOM 1332 O O . ARG A 1 166 ? 30.019 -20.698 -47.201 1.00 94.38 166 ARG A O 1
ATOM 1339 N N . LYS A 1 167 ? 31.772 -19.366 -47.666 1.00 95.31 167 LYS A N 1
ATOM 1340 C CA . LYS A 1 167 ? 31.451 -19.080 -49.080 1.00 95.31 167 LYS A CA 1
ATOM 1341 C C . LYS A 1 167 ? 30.038 -18.497 -49.292 1.00 95.31 167 LYS A C 1
ATOM 1343 O O . LYS A 1 167 ? 29.412 -18.745 -50.318 1.00 95.31 167 LYS A O 1
ATOM 1348 N N . VAL A 1 168 ? 29.539 -17.712 -48.332 1.00 95.19 168 VAL A N 1
ATOM 1349 C CA . VAL A 1 168 ? 28.235 -17.026 -48.422 1.00 95.19 168 VAL A CA 1
ATOM 1350 C C . VAL A 1 168 ? 28.406 -15.556 -48.807 1.00 95.19 168 VAL A C 1
ATOM 1352 O O . VAL A 1 168 ? 29.438 -14.942 -48.524 1.00 95.19 168 VAL A O 1
ATOM 1355 N N . LYS A 1 169 ? 27.383 -14.970 -49.441 1.00 93.62 169 LYS A N 1
ATOM 1356 C CA . LYS A 1 169 ? 27.368 -13.545 -49.798 1.00 93.62 169 LYS A CA 1
ATOM 1357 C C . LYS A 1 169 ? 27.402 -12.692 -48.523 1.00 93.62 169 LYS A C 1
ATOM 1359 O O . LYS A 1 169 ? 26.550 -12.840 -47.652 1.00 93.62 169 LYS A O 1
ATOM 1364 N N . CYS A 1 170 ? 28.390 -11.807 -48.420 1.00 94.69 170 CYS A N 1
ATOM 1365 C CA . CYS A 1 170 ? 28.526 -10.882 -47.299 1.00 94.69 170 CYS A CA 1
ATOM 1366 C C . CYS A 1 170 ? 27.820 -9.567 -47.640 1.00 94.69 170 CYS A C 1
ATOM 1368 O O . CYS A 1 170 ? 28.283 -8.826 -48.504 1.00 94.69 170 CYS A O 1
ATOM 1370 N N . GLU A 1 171 ? 26.713 -9.276 -46.964 1.00 93.56 171 GLU A N 1
ATOM 1371 C CA . GLU A 1 171 ? 26.012 -7.995 -47.068 1.00 93.56 171 GLU A CA 1
ATOM 1372 C C . GLU A 1 171 ? 26.178 -7.242 -45.749 1.00 93.56 171 GLU A C 1
ATOM 1374 O O . GLU A 1 171 ? 25.848 -7.763 -44.683 1.00 93.56 171 GLU A O 1
ATOM 1379 N N . PHE A 1 172 ? 26.751 -6.042 -45.814 1.00 88.38 172 PHE A N 1
ATOM 1380 C CA . PHE A 1 172 ? 26.894 -5.148 -44.668 1.00 88.38 172 PHE A CA 1
ATOM 1381 C C . PHE A 1 172 ? 25.662 -4.254 -44.552 1.00 88.38 172 PHE A C 1
ATOM 1383 O O . PHE A 1 172 ? 25.096 -3.845 -45.569 1.00 88.38 172 PHE A O 1
ATOM 1390 N N . PHE A 1 173 ? 25.259 -3.929 -43.323 1.00 84.31 173 PHE A N 1
ATOM 1391 C CA . PHE A 1 173 ? 24.267 -2.878 -43.113 1.00 84.31 173 PHE A CA 1
ATOM 1392 C C . PHE A 1 173 ? 24.816 -1.545 -43.641 1.00 84.31 173 PHE A C 1
ATOM 1394 O O . PHE A 1 173 ? 26.003 -1.251 -43.494 1.00 84.31 173 PHE A O 1
ATOM 1401 N N . ASN A 1 174 ? 23.961 -0.724 -44.256 1.00 88.75 174 ASN A N 1
ATOM 1402 C CA . ASN A 1 174 ? 24.330 0.667 -44.512 1.00 88.75 174 ASN A CA 1
ATOM 1403 C C . ASN A 1 174 ? 24.364 1.441 -43.177 1.00 88.75 174 ASN A C 1
ATOM 1405 O O . ASN A 1 174 ? 23.721 1.027 -42.208 1.00 88.75 174 ASN A O 1
ATOM 1409 N N . LYS A 1 175 ? 25.109 2.559 -43.117 1.00 86.44 175 LYS A N 1
ATOM 1410 C CA . LYS A 1 175 ? 25.299 3.328 -41.867 1.00 86.44 175 LYS A CA 1
ATOM 1411 C C . LYS A 1 175 ? 23.956 3.676 -41.193 1.00 86.44 175 LYS A C 1
ATOM 1413 O O . LYS A 1 175 ? 23.828 3.547 -39.983 1.00 86.44 175 LYS A O 1
ATOM 1418 N N . THR A 1 176 ? 22.930 4.016 -41.979 1.00 88.06 176 THR A N 1
ATOM 1419 C CA . THR A 1 176 ? 21.576 4.322 -41.486 1.00 88.06 176 THR A CA 1
ATOM 1420 C C . THR A 1 176 ? 20.875 3.123 -40.843 1.00 88.06 176 THR A C 1
ATOM 1422 O O . THR A 1 176 ? 20.321 3.265 -39.761 1.00 88.06 176 THR A O 1
ATOM 1425 N N . ALA A 1 177 ? 20.882 1.945 -41.472 1.00 87.25 177 ALA A N 1
ATOM 1426 C CA . ALA A 1 177 ? 20.230 0.754 -40.929 1.00 87.25 177 ALA A CA 1
ATOM 1427 C C . ALA A 1 177 ? 20.931 0.255 -39.662 1.00 87.25 177 ALA A C 1
ATOM 1429 O O . ALA A 1 177 ? 20.259 -0.179 -38.733 1.00 87.25 177 ALA A O 1
ATOM 1430 N N . TRP A 1 178 ? 22.262 0.359 -39.605 1.00 85.81 178 TRP A N 1
ATOM 1431 C CA . TRP A 1 178 ? 23.019 0.034 -38.400 1.00 85.81 178 TRP A CA 1
ATOM 1432 C C . TRP A 1 178 ? 22.676 0.991 -37.244 1.00 85.81 178 TRP A C 1
ATOM 1434 O O . TRP A 1 178 ? 22.269 0.519 -36.188 1.00 85.81 178 TRP A O 1
ATOM 1444 N N . ALA A 1 179 ? 22.679 2.309 -37.480 1.00 87.38 179 ALA A N 1
ATOM 1445 C CA . ALA A 1 179 ? 22.274 3.303 -36.478 1.00 87.38 179 ALA A CA 1
ATOM 1446 C C . ALA A 1 179 ? 20.805 3.149 -36.021 1.00 87.38 179 ALA A C 1
ATOM 1448 O O . ALA A 1 179 ? 20.479 3.413 -34.867 1.00 87.38 179 ALA A O 1
ATOM 1449 N N . VAL A 1 180 ? 19.906 2.696 -36.905 1.00 90.81 180 VAL A N 1
ATOM 1450 C CA . VAL A 1 180 ? 18.516 2.369 -36.540 1.00 90.81 180 VAL A CA 1
ATOM 1451 C C . VAL A 1 180 ? 18.440 1.118 -35.660 1.00 90.81 180 VAL A C 1
ATOM 1453 O O . VAL A 1 180 ? 17.638 1.104 -34.731 1.00 90.81 180 VAL A O 1
ATOM 1456 N N . MET A 1 181 ? 19.251 0.085 -35.915 1.00 87.31 181 MET A N 1
ATOM 1457 C CA . MET A 1 181 ? 19.288 -1.109 -35.062 1.00 87.31 181 MET A CA 1
ATOM 1458 C C . MET A 1 181 ? 19.840 -0.790 -33.671 1.00 87.31 181 MET A C 1
ATOM 1460 O O . MET A 1 181 ? 19.145 -1.054 -32.694 1.00 87.31 181 MET A O 1
ATOM 1464 N N . ASP A 1 182 ? 21.019 -0.169 -33.590 1.00 86.62 182 ASP A N 1
ATOM 1465 C CA . ASP A 1 182 ? 21.642 0.255 -32.328 1.00 86.62 182 ASP A CA 1
ATOM 1466 C C . ASP A 1 182 ? 20.708 1.178 -31.523 1.00 86.62 182 ASP A C 1
ATOM 1468 O O . ASP A 1 182 ? 20.365 0.896 -30.373 1.00 86.62 182 ASP A O 1
ATOM 1472 N N . GLY A 1 183 ? 20.165 2.216 -32.168 1.00 92.00 183 GLY A N 1
ATOM 1473 C CA . GLY A 1 183 ? 19.173 3.094 -31.550 1.00 92.00 183 GLY A CA 1
ATOM 1474 C C . GLY A 1 183 ? 17.918 2.350 -31.075 1.00 92.00 183 GLY A C 1
ATOM 1475 O O . GLY A 1 183 ? 17.369 2.683 -30.026 1.00 92.00 183 GLY A O 1
ATOM 1476 N N . SER A 1 184 ? 17.466 1.316 -31.795 1.00 91.88 184 SER A N 1
ATOM 1477 C CA . SER A 1 184 ? 16.321 0.499 -31.369 1.00 91.88 184 SER A CA 1
ATOM 1478 C C . SER A 1 184 ? 16.638 -0.407 -30.175 1.00 91.88 184 SER A C 1
ATOM 1480 O O . SER A 1 184 ? 15.778 -0.577 -29.312 1.00 91.88 184 SER A O 1
ATOM 1482 N N . GLU A 1 185 ? 17.860 -0.935 -30.078 1.00 89.56 185 GLU A N 1
ATOM 1483 C CA . GLU A 1 185 ? 18.317 -1.739 -28.940 1.00 89.56 185 GLU A CA 1
ATOM 1484 C C . GLU A 1 185 ? 18.421 -0.874 -27.677 1.00 89.56 185 GLU A C 1
ATOM 1486 O O . GLU A 1 185 ? 17.812 -1.208 -26.657 1.00 89.56 185 GLU A O 1
ATOM 1491 N N . LYS A 1 186 ? 19.030 0.314 -27.793 1.00 93.50 186 LYS A N 1
ATOM 1492 C CA . LYS A 1 186 ? 19.075 1.339 -26.734 1.00 93.50 186 LYS A CA 1
ATOM 1493 C C . LYS A 1 186 ? 17.674 1.763 -26.268 1.00 93.50 186 LYS A C 1
ATOM 1495 O O . LYS A 1 186 ? 17.438 1.899 -25.069 1.00 93.50 186 LYS A O 1
ATOM 1500 N N . ILE A 1 187 ? 16.704 1.906 -27.180 1.00 95.00 187 ILE A N 1
ATOM 1501 C CA . ILE A 1 187 ? 15.297 2.175 -26.821 1.00 95.00 187 ILE A CA 1
ATOM 1502 C C . ILE A 1 187 ? 14.667 0.989 -26.070 1.00 95.00 187 ILE A C 1
ATOM 1504 O O . ILE A 1 187 ? 13.971 1.202 -25.078 1.00 95.00 187 ILE A O 1
ATOM 1508 N N . VAL A 1 188 ? 14.895 -0.254 -26.507 1.00 95.50 188 VAL A N 1
ATOM 1509 C CA . VAL A 1 188 ? 14.367 -1.455 -25.833 1.00 95.50 188 VAL A CA 1
ATOM 1510 C C . VAL A 1 188 ? 14.944 -1.603 -24.422 1.00 95.50 188 VAL A C 1
ATOM 1512 O O . VAL A 1 188 ? 14.206 -1.948 -23.495 1.00 95.50 188 VAL A O 1
ATOM 1515 N N . GLU A 1 189 ? 16.229 -1.310 -24.235 1.00 95.38 189 GLU A N 1
ATOM 1516 C CA . GLU A 1 189 ? 16.870 -1.300 -22.921 1.00 95.38 189 GLU A CA 1
ATOM 1517 C C . GLU A 1 189 ? 16.326 -0.179 -22.023 1.00 95.38 189 GLU A C 1
ATOM 1519 O O . GLU A 1 189 ? 15.878 -0.456 -20.909 1.00 95.38 189 GLU A O 1
ATOM 1524 N N . ALA A 1 190 ? 16.218 1.052 -22.531 1.00 95.62 190 ALA A N 1
ATOM 1525 C CA . ALA A 1 190 ? 15.632 2.169 -21.790 1.00 95.62 190 ALA A CA 1
ATOM 1526 C C . ALA A 1 190 ? 14.172 1.904 -21.363 1.00 95.62 190 ALA A C 1
ATOM 1528 O O . ALA A 1 190 ? 13.786 2.210 -20.234 1.00 95.62 190 ALA A O 1
ATOM 1529 N N . VAL A 1 191 ? 13.353 1.282 -22.223 1.00 96.62 191 VAL A N 1
ATOM 1530 C CA . VAL A 1 191 ? 11.974 0.872 -21.886 1.00 96.62 191 VAL A CA 1
ATOM 1531 C C . VAL A 1 191 ? 11.959 -0.229 -20.819 1.00 96.62 191 VAL A C 1
ATOM 1533 O O . VAL A 1 191 ? 11.125 -0.200 -19.905 1.00 96.62 191 VAL A O 1
ATOM 1536 N N . ARG A 1 192 ? 12.893 -1.186 -20.884 1.00 95.00 192 ARG A N 1
ATOM 1537 C CA . ARG A 1 192 ? 13.055 -2.233 -19.863 1.00 95.00 192 ARG A CA 1
ATOM 1538 C C . ARG A 1 192 ? 13.417 -1.624 -18.506 1.00 95.00 192 ARG A C 1
ATOM 1540 O O . ARG A 1 192 ? 12.827 -2.010 -17.498 1.00 95.00 192 ARG A O 1
ATOM 1547 N N . ASP A 1 193 ? 14.327 -0.658 -18.472 1.00 94.50 193 ASP A N 1
ATOM 1548 C CA . ASP A 1 193 ? 14.769 -0.013 -17.233 1.00 94.50 193 ASP A CA 1
ATOM 1549 C C . ASP A 1 193 ? 13.733 0.953 -16.656 1.00 94.50 193 ASP A C 1
ATOM 1551 O O . ASP A 1 193 ? 13.513 0.953 -15.442 1.00 94.50 193 ASP A O 1
ATOM 1555 N N . LEU A 1 194 ? 12.990 1.666 -17.506 1.00 96.06 194 LEU A N 1
ATOM 1556 C CA . LEU A 1 194 ? 11.809 2.421 -17.087 1.00 96.06 194 LEU A CA 1
ATOM 1557 C C . LEU A 1 194 ? 10.773 1.502 -16.416 1.00 96.06 194 LEU A C 1
ATOM 1559 O O . LEU A 1 194 ? 10.261 1.830 -15.346 1.00 96.06 194 LEU A O 1
ATOM 1563 N N . THR A 1 195 ? 10.539 0.312 -16.980 1.00 94.12 195 THR A N 1
ATOM 1564 C CA . THR A 1 195 ? 9.639 -0.699 -16.395 1.00 94.12 195 THR A CA 1
ATOM 1565 C C . THR A 1 195 ? 10.151 -1.197 -15.034 1.00 94.12 195 THR A C 1
ATOM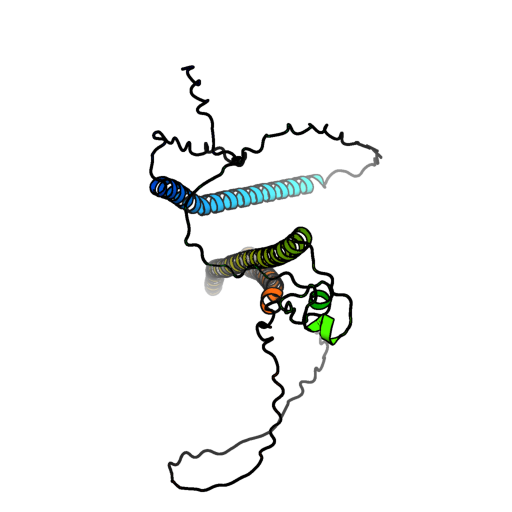 1567 O O . THR A 1 195 ? 9.369 -1.337 -14.092 1.00 94.12 195 THR A O 1
ATOM 1570 N N . LYS A 1 196 ? 11.466 -1.435 -14.878 1.00 90.75 196 LYS A N 1
ATOM 1571 C CA . LYS A 1 196 ? 12.070 -1.781 -13.573 1.00 90.75 196 LYS A CA 1
ATOM 1572 C C . LYS A 1 196 ? 11.870 -0.654 -12.551 1.00 90.75 196 LYS A C 1
ATOM 1574 O O . LYS A 1 196 ? 11.541 -0.930 -11.397 1.00 90.75 196 LYS A O 1
ATOM 1579 N N . LEU A 1 197 ? 12.067 0.602 -12.956 1.00 93.31 197 LEU A N 1
ATOM 1580 C CA . LEU A 1 197 ? 11.911 1.773 -12.091 1.00 93.31 197 LEU A CA 1
ATOM 1581 C C . LEU A 1 197 ? 10.457 1.961 -11.641 1.00 93.31 197 LEU A C 1
ATOM 1583 O O . LEU A 1 197 ? 10.215 2.233 -10.466 1.00 93.31 197 LEU A O 1
ATOM 1587 N N . GLU A 1 198 ? 9.492 1.776 -12.542 1.00 93.94 198 GLU A N 1
ATOM 1588 C CA . GLU A 1 198 ? 8.066 1.830 -12.214 1.00 93.94 198 GLU A CA 1
ATOM 1589 C C . GLU A 1 198 ? 7.689 0.752 -11.189 1.00 93.94 198 GLU A C 1
ATOM 1591 O O . GLU A 1 198 ? 7.126 1.081 -10.146 1.00 93.94 198 GLU A O 1
ATOM 1596 N N . ARG A 1 199 ? 8.121 -0.503 -11.391 1.00 91.00 199 ARG A N 1
ATOM 1597 C CA . ARG A 1 199 ? 7.933 -1.585 -10.404 1.00 91.00 199 ARG A CA 1
ATOM 1598 C C . ARG A 1 199 ? 8.518 -1.239 -9.033 1.00 91.00 199 ARG A C 1
ATOM 1600 O O . ARG A 1 199 ? 7.854 -1.466 -8.025 1.00 91.00 199 ARG A O 1
ATOM 1607 N N . ARG A 1 200 ? 9.730 -0.665 -8.977 1.00 90.94 200 ARG A N 1
ATOM 1608 C CA . ARG A 1 200 ? 10.357 -0.209 -7.718 1.00 90.94 200 ARG A CA 1
ATOM 1609 C C . ARG A 1 200 ? 9.530 0.882 -7.030 1.00 90.94 200 ARG A C 1
ATOM 1611 O O . ARG A 1 200 ? 9.345 0.820 -5.819 1.00 90.94 200 ARG A O 1
ATOM 1618 N N . ARG A 1 201 ? 8.985 1.843 -7.788 1.00 93.88 201 ARG A N 1
ATOM 1619 C CA . ARG A 1 201 ? 8.081 2.880 -7.255 1.00 93.88 201 ARG A CA 1
ATOM 1620 C C . ARG A 1 201 ? 6.791 2.273 -6.699 1.00 93.88 201 ARG A C 1
ATOM 1622 O O . ARG A 1 201 ? 6.400 2.616 -5.589 1.00 93.88 201 ARG A O 1
ATOM 1629 N N . THR A 1 202 ? 6.154 1.349 -7.421 1.00 93.88 202 THR A N 1
ATOM 1630 C CA . THR A 1 202 ? 4.953 0.647 -6.937 1.00 93.88 202 THR A CA 1
ATOM 1631 C C . THR A 1 202 ? 5.242 -0.178 -5.683 1.00 93.88 202 THR A C 1
ATOM 1633 O O . THR A 1 202 ? 4.437 -0.159 -4.757 1.00 93.88 202 THR A O 1
ATOM 1636 N N . ALA A 1 203 ? 6.390 -0.860 -5.622 1.00 91.81 203 ALA A N 1
ATOM 1637 C CA . ALA A 1 203 ? 6.811 -1.619 -4.448 1.00 91.81 203 ALA A CA 1
ATOM 1638 C C . ALA A 1 203 ? 6.977 -0.715 -3.215 1.00 91.81 203 ALA A C 1
ATOM 1640 O O . ALA A 1 203 ? 6.361 -0.994 -2.194 1.00 91.81 203 ALA A O 1
ATOM 1641 N N . GLY A 1 204 ? 7.699 0.407 -3.331 1.00 92.94 204 GLY A N 1
ATOM 1642 C CA . GLY A 1 204 ? 7.871 1.353 -2.219 1.00 92.94 204 GLY A CA 1
ATOM 1643 C C . GLY A 1 204 ? 6.564 2.012 -1.751 1.00 92.94 204 GLY A C 1
ATOM 1644 O O . GLY A 1 204 ? 6.391 2.272 -0.563 1.00 92.94 204 GLY A O 1
ATOM 1645 N N . LEU A 1 205 ? 5.601 2.239 -2.656 1.00 96.44 205 LEU A N 1
ATOM 1646 C CA . LEU A 1 205 ? 4.259 2.706 -2.278 1.00 96.44 205 LEU A CA 1
ATOM 1647 C C . LEU A 1 205 ? 3.474 1.639 -1.499 1.00 96.44 205 LEU A C 1
ATOM 1649 O O . LEU A 1 205 ? 2.834 1.965 -0.503 1.00 96.44 205 LEU A O 1
ATOM 1653 N N . LEU A 1 206 ? 3.532 0.377 -1.936 1.00 95.94 206 LEU A N 1
ATOM 1654 C CA . LEU A 1 206 ? 2.891 -0.749 -1.249 1.00 95.94 206 LEU A CA 1
ATOM 1655 C C . LEU A 1 206 ? 3.518 -1.010 0.126 1.00 95.94 206 LEU A C 1
ATOM 1657 O O . LEU A 1 206 ? 2.787 -1.217 1.088 1.00 95.94 206 LEU A O 1
ATOM 1661 N N . GLU A 1 207 ? 4.844 -0.956 0.221 1.00 94.44 207 GLU A N 1
ATOM 1662 C CA . GLU A 1 207 ? 5.600 -1.074 1.469 1.00 94.44 207 GLU A CA 1
ATOM 1663 C C . GLU A 1 207 ? 5.216 0.031 2.459 1.00 94.44 207 GLU A C 1
ATOM 1665 O O . GLU A 1 207 ? 4.865 -0.269 3.599 1.00 94.44 207 GLU A O 1
ATOM 1670 N N . LYS A 1 208 ? 5.151 1.296 2.014 1.00 96.44 208 LYS A N 1
ATOM 1671 C CA . LYS A 1 208 ? 4.649 2.389 2.857 1.00 96.44 208 LYS A CA 1
ATOM 1672 C C . LYS A 1 208 ? 3.228 2.111 3.360 1.00 96.44 208 LYS A C 1
ATOM 1674 O O . LYS A 1 208 ? 2.989 2.191 4.559 1.00 96.44 208 LYS A O 1
ATOM 1679 N N . SER A 1 209 ? 2.297 1.747 2.473 1.00 97.00 209 SER A N 1
ATOM 1680 C CA . SER A 1 209 ? 0.917 1.435 2.876 1.00 97.00 209 SER A CA 1
ATOM 1681 C C . SER A 1 209 ? 0.811 0.227 3.813 1.00 97.00 209 SER A C 1
ATOM 1683 O O . SER A 1 209 ? -0.151 0.137 4.570 1.00 97.00 209 SER A O 1
ATOM 1685 N N . TRP A 1 210 ? 1.774 -0.696 3.780 1.00 97.56 210 TRP A N 1
ATOM 1686 C CA . TRP A 1 210 ? 1.850 -1.804 4.729 1.00 97.56 210 TRP A CA 1
ATOM 1687 C C . TRP A 1 210 ? 2.243 -1.313 6.130 1.00 97.56 210 TRP A C 1
ATOM 1689 O O . TRP A 1 210 ? 1.563 -1.655 7.092 1.00 97.56 210 TRP A O 1
ATOM 1699 N N . TYR A 1 211 ? 3.259 -0.447 6.239 1.00 96.75 211 TYR A N 1
ATOM 1700 C CA . TYR A 1 211 ? 3.635 0.184 7.511 1.00 96.75 211 TYR A CA 1
ATOM 1701 C C . TYR A 1 211 ? 2.547 1.119 8.059 1.00 96.75 211 TYR A C 1
ATOM 1703 O O . TYR A 1 211 ? 2.300 1.124 9.262 1.00 96.75 211 TYR A O 1
ATOM 1711 N N . ASP A 1 212 ? 1.853 1.869 7.195 1.00 97.44 212 ASP A N 1
ATOM 1712 C CA . ASP A 1 212 ? 0.718 2.706 7.607 1.00 97.44 212 ASP A CA 1
ATOM 1713 C C . ASP A 1 212 ? -0.397 1.840 8.254 1.00 97.44 212 ASP A C 1
ATOM 1715 O O . ASP A 1 212 ? -0.978 2.234 9.265 1.00 97.44 212 ASP A O 1
ATOM 1719 N N . LEU A 1 213 ? -0.661 0.633 7.725 1.00 97.75 213 LEU A N 1
ATOM 1720 C CA . LEU A 1 213 ? -1.626 -0.325 8.292 1.00 97.75 213 LEU A CA 1
ATOM 1721 C C . LEU A 1 213 ? -1.152 -0.975 9.601 1.00 97.75 213 LEU A C 1
ATOM 1723 O O . LEU A 1 213 ? -1.969 -1.176 10.496 1.00 97.75 213 LEU A O 1
ATOM 1727 N N . ASP A 1 214 ? 0.140 -1.276 9.723 1.00 97.12 214 ASP A N 1
ATOM 1728 C CA . ASP A 1 214 ? 0.758 -1.807 10.948 1.00 97.12 214 ASP A CA 1
ATOM 1729 C C . ASP A 1 214 ? 0.639 -0.795 12.107 1.00 97.12 214 ASP A C 1
ATOM 1731 O O . ASP A 1 214 ? 0.186 -1.118 13.206 1.00 97.12 214 ASP A O 1
ATOM 1735 N N . ILE A 1 215 ? 0.892 0.487 11.817 1.00 97.56 215 ILE A N 1
ATOM 1736 C CA . ILE A 1 215 ? 0.650 1.601 12.746 1.00 97.56 215 ILE A CA 1
ATOM 1737 C C . ILE A 1 215 ? -0.848 1.727 13.083 1.00 97.56 215 ILE A C 1
ATOM 1739 O O . ILE A 1 215 ? -1.198 2.017 14.230 1.00 97.56 215 ILE A O 1
ATOM 1743 N N . CYS A 1 216 ? -1.759 1.507 12.128 1.00 97.62 216 CYS A N 1
ATOM 1744 C CA . CYS A 1 216 ? -3.196 1.477 12.416 1.00 97.62 216 CYS A CA 1
ATOM 1745 C C . CYS A 1 216 ? -3.595 0.325 13.353 1.00 97.62 216 CYS A C 1
ATOM 1747 O O . CYS A 1 216 ? -4.429 0.556 14.228 1.00 97.62 216 CYS A O 1
ATOM 1749 N N . ALA A 1 217 ? -3.005 -0.868 13.213 1.00 97.75 217 ALA A N 1
ATOM 1750 C CA . ALA A 1 217 ? -3.245 -1.995 14.118 1.00 97.75 217 ALA A CA 1
ATOM 1751 C C . ALA A 1 217 ? -2.821 -1.651 15.554 1.00 97.75 217 ALA A C 1
ATOM 1753 O O . ALA A 1 217 ? -3.642 -1.718 16.466 1.00 97.75 217 ALA A O 1
ATOM 1754 N N . LEU A 1 218 ? -1.593 -1.154 15.737 1.00 97.50 218 LEU A N 1
ATOM 1755 C CA . LEU A 1 218 ? -1.064 -0.767 17.050 1.00 97.50 218 LEU A CA 1
ATOM 1756 C C . LEU A 1 218 ? -1.933 0.299 17.752 1.00 97.50 218 LEU A C 1
ATOM 1758 O O . LEU A 1 218 ? -2.220 0.204 18.944 1.00 97.50 218 LEU A O 1
ATOM 1762 N N . ASN A 1 219 ? -2.371 1.328 17.018 1.00 97.56 219 ASN A N 1
ATOM 1763 C CA . ASN A 1 219 ? -3.225 2.388 17.572 1.00 97.56 219 ASN A CA 1
ATOM 1764 C C . ASN A 1 219 ? -4.638 1.891 17.930 1.00 97.56 219 ASN A C 1
ATOM 1766 O O . ASN A 1 219 ? -5.270 2.423 18.850 1.00 97.56 219 ASN A O 1
ATOM 1770 N N . LEU A 1 220 ? -5.143 0.895 17.195 1.00 97.38 220 LEU A N 1
ATOM 1771 C CA . LEU A 1 220 ? -6.417 0.244 17.477 1.00 97.38 220 LEU A CA 1
ATOM 1772 C C . LEU A 1 220 ? -6.319 -0.617 18.742 1.00 97.38 220 LEU A C 1
ATOM 1774 O O . LEU A 1 220 ? -7.164 -0.459 19.618 1.00 97.38 220 LEU A O 1
ATOM 1778 N N . GLU A 1 221 ? -5.278 -1.446 18.867 1.00 97.88 221 GLU A N 1
ATOM 1779 C CA . GLU A 1 221 ? -4.989 -2.244 20.069 1.00 97.88 221 GLU A CA 1
ATOM 1780 C C . GLU A 1 221 ? -4.932 -1.353 21.320 1.00 97.88 221 GLU A C 1
ATOM 1782 O O . GLU A 1 221 ? -5.731 -1.529 22.235 1.00 97.88 221 GLU A O 1
ATOM 1787 N N . GLN A 1 222 ? -4.111 -0.295 21.311 1.00 97.75 222 GLN A N 1
ATOM 1788 C CA . GLN A 1 222 ? -4.004 0.652 22.435 1.00 97.75 222 GLN A CA 1
ATOM 1789 C C . GLN A 1 222 ? -5.326 1.351 22.793 1.00 97.75 222 GLN A C 1
ATOM 1791 O O . GLN A 1 222 ? -5.554 1.724 23.947 1.00 97.75 222 GLN A O 1
ATOM 1796 N N . THR A 1 223 ? -6.189 1.585 21.802 1.00 98.12 223 THR A N 1
ATOM 1797 C CA . THR A 1 223 ? -7.508 2.187 22.027 1.00 98.12 223 THR A CA 1
ATOM 1798 C C . THR A 1 223 ? -8.458 1.185 22.666 1.00 98.12 223 THR A C 1
ATOM 1800 O O . THR A 1 223 ? -9.104 1.510 23.657 1.00 98.12 223 THR A O 1
ATOM 1803 N N . VAL A 1 224 ? -8.486 -0.041 22.150 1.00 97.88 224 VAL A N 1
ATOM 1804 C CA . VAL A 1 224 ? -9.327 -1.125 22.657 1.00 97.88 224 VAL A CA 1
ATOM 1805 C C . VAL A 1 224 ? -8.905 -1.547 24.061 1.00 97.88 224 VAL A C 1
ATOM 1807 O O . VAL A 1 224 ? -9.779 -1.714 24.902 1.00 97.88 224 VAL A O 1
ATOM 1810 N N . ASP A 1 225 ? -7.608 -1.619 24.364 1.00 97.75 225 ASP A N 1
ATOM 1811 C CA . ASP A 1 225 ? -7.107 -1.907 25.714 1.00 97.75 225 ASP A CA 1
ATOM 1812 C C . ASP A 1 225 ? -7.605 -0.878 26.738 1.00 97.75 225 ASP A C 1
ATOM 1814 O O . ASP A 1 225 ? -8.064 -1.238 27.823 1.00 97.75 225 ASP A O 1
ATOM 1818 N N . ARG A 1 226 ? -7.569 0.417 26.394 1.00 98.25 226 ARG A N 1
ATOM 1819 C CA . ARG A 1 226 ? -8.099 1.488 27.252 1.00 98.25 226 ARG A CA 1
ATOM 1820 C C . ARG A 1 226 ? -9.607 1.354 27.458 1.00 98.25 226 ARG A C 1
ATOM 1822 O O . ARG A 1 226 ? -10.076 1.458 28.592 1.00 98.25 226 ARG A O 1
ATOM 1829 N N . ASP A 1 227 ? -10.350 1.125 26.382 1.00 98.06 227 ASP A N 1
ATOM 1830 C CA . ASP A 1 227 ? -11.811 1.058 26.419 1.00 98.06 227 ASP A CA 1
ATOM 1831 C C . ASP A 1 227 ? -12.291 -0.219 27.151 1.00 98.06 227 ASP A C 1
ATOM 1833 O O . ASP A 1 227 ? -13.280 -0.181 27.890 1.00 98.06 227 ASP A O 1
ATOM 1837 N N . LEU A 1 228 ? -11.550 -1.331 27.027 1.00 98.00 228 LEU A N 1
ATOM 1838 C CA . LEU A 1 228 ? -11.741 -2.560 27.804 1.00 98.00 228 LEU A CA 1
ATOM 1839 C C . LEU A 1 228 ? -11.407 -2.355 29.283 1.00 98.00 228 LEU A C 1
ATOM 1841 O O . LEU A 1 228 ? -12.226 -2.723 30.118 1.00 98.00 228 LEU A O 1
ATOM 1845 N N . MET A 1 229 ? -10.291 -1.703 29.634 1.00 98.06 229 MET A N 1
ATOM 1846 C CA . MET A 1 229 ? -9.982 -1.372 31.036 1.00 98.06 229 MET A CA 1
ATOM 1847 C C . MET A 1 229 ? -11.086 -0.519 31.686 1.00 98.06 229 MET A C 1
ATOM 1849 O O . MET A 1 229 ? -11.437 -0.738 32.848 1.00 98.06 229 MET A O 1
ATOM 1853 N N . GLU A 1 230 ? -11.678 0.429 30.950 1.00 98.31 230 GLU A N 1
ATOM 1854 C CA . GLU A 1 230 ? -12.820 1.210 31.443 1.00 98.31 230 GLU A CA 1
ATOM 1855 C C . GLU A 1 230 ? -14.086 0.344 31.610 1.00 98.31 230 GLU A C 1
ATOM 1857 O O . GLU A 1 230 ? -14.825 0.491 32.590 1.00 98.31 230 GLU A O 1
ATOM 1862 N N . ALA A 1 231 ? -14.351 -0.570 30.672 1.00 97.81 231 ALA A N 1
ATOM 1863 C CA . ALA A 1 231 ? -15.481 -1.494 30.745 1.00 97.81 231 ALA A CA 1
ATOM 1864 C C . ALA A 1 231 ? -15.335 -2.505 31.900 1.00 97.81 231 ALA A C 1
ATOM 1866 O O . ALA A 1 231 ? -16.277 -2.678 32.676 1.00 97.81 231 ALA A O 1
ATOM 1867 N N . ASP A 1 232 ? -14.155 -3.095 32.076 1.00 97.69 232 ASP A N 1
ATOM 1868 C CA . ASP A 1 232 ? -13.820 -4.006 33.173 1.00 97.69 232 ASP A CA 1
ATOM 1869 C C . ASP A 1 232 ? -13.925 -3.298 34.531 1.00 97.69 232 ASP A C 1
ATOM 1871 O O . ASP A 1 232 ? -14.502 -3.845 35.471 1.00 97.69 232 ASP A O 1
ATOM 1875 N N . GLY A 1 233 ? -13.484 -2.038 34.634 1.00 98.31 233 GLY A N 1
ATOM 1876 C CA . GLY A 1 233 ? -13.679 -1.220 35.837 1.00 98.31 233 GLY A CA 1
ATOM 1877 C C . GLY A 1 233 ? -15.157 -1.043 36.219 1.00 98.31 233 GLY A C 1
ATOM 1878 O O . GLY A 1 233 ? -15.517 -1.106 37.401 1.00 98.31 233 GLY A O 1
ATOM 1879 N N . LYS A 1 234 ? -16.048 -0.897 35.227 1.00 98.00 234 LYS A N 1
ATOM 1880 C CA . LYS A 1 234 ? -17.508 -0.849 35.440 1.00 98.00 234 LYS A CA 1
ATOM 1881 C C . LYS A 1 234 ? -18.068 -2.209 35.864 1.00 98.00 234 LYS A C 1
ATOM 1883 O O . LYS A 1 234 ? -18.902 -2.250 36.767 1.00 98.00 234 LYS A O 1
ATOM 1888 N N . VAL A 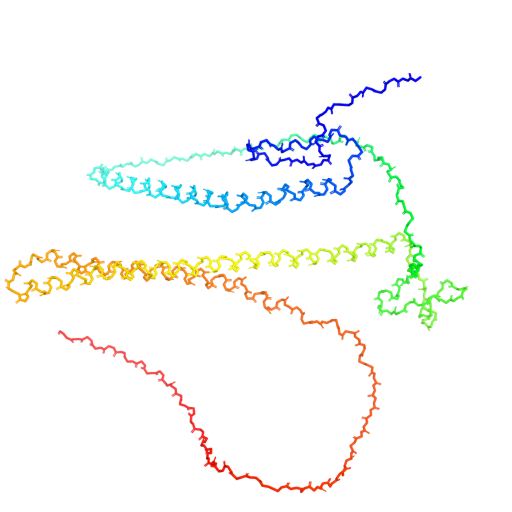1 235 ? -17.594 -3.311 35.274 1.00 97.94 235 VAL A N 1
ATOM 1889 C CA . VAL A 1 235 ? -17.967 -4.682 35.677 1.00 97.94 235 VAL A CA 1
ATOM 1890 C C . VAL A 1 235 ? -17.542 -4.960 37.125 1.00 97.94 235 VAL A C 1
ATOM 1892 O O . VAL A 1 235 ? -18.357 -5.419 37.921 1.00 97.94 235 VAL A O 1
ATOM 1895 N N . LEU A 1 236 ? -16.311 -4.611 37.508 1.00 98.38 236 LEU A N 1
ATOM 1896 C CA . LEU A 1 236 ? -15.807 -4.768 38.878 1.00 98.38 236 LEU A CA 1
ATOM 1897 C C . LEU A 1 236 ? -16.616 -3.949 39.893 1.00 98.38 236 LEU A C 1
ATOM 1899 O O . LEU A 1 236 ? -16.958 -4.458 40.959 1.00 98.38 236 LEU A O 1
ATOM 1903 N N . THR A 1 237 ? -16.988 -2.714 39.544 1.00 98.25 237 THR A N 1
ATOM 1904 C CA . THR A 1 237 ? -17.847 -1.860 40.387 1.00 98.25 237 THR A CA 1
ATOM 1905 C C . THR A 1 237 ? -19.234 -2.481 40.587 1.00 98.25 237 THR A C 1
ATOM 1907 O O . THR A 1 237 ? -19.759 -2.497 41.700 1.00 98.25 237 THR A O 1
ATOM 1910 N N . LEU A 1 238 ? -19.814 -3.052 39.526 1.00 97.94 238 LEU A N 1
ATOM 1911 C CA . LEU A 1 238 ? -21.099 -3.755 39.572 1.00 97.94 238 LEU A CA 1
ATOM 1912 C C . LEU A 1 238 ? -21.030 -4.993 40.488 1.00 97.94 238 LEU A C 1
ATOM 1914 O O . LEU A 1 238 ? -21.944 -5.230 41.279 1.00 97.94 238 LEU A O 1
ATOM 1918 N N . LEU A 1 239 ? -19.932 -5.753 40.428 1.00 97.94 239 LEU A N 1
ATOM 1919 C CA . LEU A 1 239 ? -19.697 -6.915 41.291 1.00 97.94 239 LEU A CA 1
ATOM 1920 C C . LEU A 1 239 ? -19.500 -6.528 42.769 1.00 97.94 239 LEU A C 1
ATOM 1922 O O . LEU A 1 239 ? -20.090 -7.174 43.638 1.00 97.94 239 LEU A O 1
ATOM 1926 N N . ASP A 1 240 ? -18.750 -5.461 43.069 1.00 98.44 240 ASP A N 1
ATOM 1927 C CA . ASP A 1 240 ? -18.610 -4.935 44.437 1.00 98.44 240 ASP A CA 1
ATOM 1928 C C . ASP A 1 240 ? -19.974 -4.508 45.009 1.00 98.44 240 ASP A C 1
ATOM 1930 O O . ASP A 1 240 ? -20.351 -4.953 46.095 1.00 98.44 240 ASP A O 1
ATOM 1934 N N . MET A 1 241 ? -20.770 -3.749 44.248 1.00 98.25 241 MET A N 1
ATOM 1935 C CA . MET A 1 241 ? -22.126 -3.354 44.649 1.00 98.25 241 MET A CA 1
ATOM 1936 C C . MET A 1 241 ? -23.024 -4.566 44.950 1.00 98.25 241 MET A C 1
ATOM 1938 O O . MET A 1 241 ? -23.680 -4.595 45.995 1.00 98.25 241 MET A O 1
ATOM 1942 N N . LYS A 1 242 ? -23.009 -5.601 44.093 1.00 97.94 242 LYS A N 1
ATOM 1943 C CA . LYS A 1 242 ? -23.738 -6.859 44.345 1.00 97.94 242 LYS A CA 1
ATOM 1944 C C . LYS A 1 242 ? -23.267 -7.558 45.620 1.00 97.94 242 LYS A C 1
ATOM 1946 O O . LYS A 1 242 ? -24.100 -8.039 46.384 1.00 97.94 242 LYS A O 1
ATOM 1951 N N . SER A 1 243 ? -21.959 -7.584 45.887 1.00 98.31 243 SER A N 1
ATOM 1952 C CA . SER A 1 243 ? -21.403 -8.205 47.101 1.00 98.31 243 SER A CA 1
ATOM 1953 C C . SER A 1 243 ? -21.866 -7.520 48.396 1.00 98.31 243 SER A C 1
ATOM 1955 O O . SER A 1 243 ? -21.984 -8.171 49.432 1.00 98.31 243 SER A O 1
ATOM 1957 N N . ARG A 1 244 ? -22.206 -6.225 48.324 1.00 98.50 244 ARG A N 1
ATOM 1958 C CA . ARG A 1 244 ? -22.765 -5.426 49.429 1.00 98.50 244 ARG A CA 1
ATOM 1959 C C . ARG A 1 244 ? -24.289 -5.540 49.563 1.00 98.50 244 ARG A C 1
ATOM 1961 O O . ARG A 1 244 ? -24.869 -4.855 50.400 1.00 98.50 244 ARG A O 1
ATOM 1968 N N . GLY A 1 245 ? -24.945 -6.368 48.746 1.00 98.25 245 GLY A N 1
ATOM 1969 C CA . GLY A 1 245 ? -26.402 -6.525 48.747 1.00 98.25 245 GLY A CA 1
ATOM 1970 C C . GLY A 1 245 ? -27.166 -5.360 48.108 1.00 98.25 245 GLY A C 1
ATOM 1971 O O . GLY A 1 245 ? -28.362 -5.221 48.352 1.00 98.25 245 GLY A O 1
ATOM 1972 N N . VAL A 1 246 ? -26.506 -4.516 47.304 1.00 98.50 246 VAL A N 1
ATOM 1973 C CA . VAL A 1 246 ? -27.189 -3.456 46.550 1.00 98.50 246 VAL A CA 1
ATOM 1974 C C . VAL A 1 246 ? -27.921 -4.085 45.365 1.00 98.50 246 VAL A C 1
ATOM 1976 O O . VAL A 1 246 ? -27.301 -4.725 44.516 1.00 98.50 246 VAL A O 1
ATOM 1979 N N . GLU A 1 247 ? -29.238 -3.896 45.293 1.00 98.00 247 GLU A N 1
ATOM 1980 C CA . GLU A 1 247 ? -30.045 -4.369 44.168 1.00 98.00 247 GLU A CA 1
ATOM 1981 C C . GLU A 1 247 ? -29.771 -3.508 42.924 1.00 98.00 247 GLU A C 1
ATOM 1983 O O . GLU A 1 247 ? -30.004 -2.299 42.914 1.00 98.00 247 GLU A O 1
ATOM 1988 N N . ILE A 1 248 ? -29.231 -4.133 41.874 1.00 97.62 248 ILE A N 1
ATOM 1989 C CA . ILE A 1 248 ? -28.853 -3.455 40.628 1.00 97.62 248 ILE A CA 1
ATOM 1990 C C . ILE A 1 248 ? -29.920 -3.735 39.567 1.00 97.62 248 ILE A C 1
ATOM 1992 O O . ILE A 1 248 ? -30.191 -4.907 39.291 1.00 97.62 248 ILE A O 1
ATOM 1996 N N . PRO A 1 249 ? -30.494 -2.702 38.921 1.00 98.25 249 PRO A N 1
ATOM 1997 C CA . PRO A 1 249 ? -31.424 -2.889 37.815 1.00 98.25 249 PRO A CA 1
ATOM 1998 C C . PRO A 1 249 ? -30.824 -3.753 36.696 1.00 98.25 249 PRO A C 1
ATOM 2000 O O . PRO A 1 249 ? -29.729 -3.493 36.190 1.00 98.25 249 PRO A O 1
ATOM 2003 N N . ALA A 1 250 ? -31.552 -4.797 36.292 1.00 98.06 250 ALA A N 1
ATOM 2004 C CA . ALA A 1 250 ? -31.060 -5.792 35.337 1.00 98.06 250 ALA A CA 1
ATOM 2005 C C . ALA A 1 250 ? -30.787 -5.221 33.928 1.00 98.06 250 ALA A C 1
ATOM 2007 O O . ALA A 1 250 ? -30.062 -5.831 33.143 1.00 98.06 250 ALA A O 1
ATOM 2008 N N . ASP A 1 251 ? -31.360 -4.066 33.581 1.00 98.19 251 ASP A N 1
ATOM 2009 C CA . ASP A 1 251 ? -31.070 -3.345 32.339 1.00 98.19 251 ASP A CA 1
ATOM 2010 C C . ASP A 1 251 ? -29.694 -2.656 32.372 1.00 98.19 251 ASP A C 1
ATOM 2012 O O . ASP A 1 251 ? -29.014 -2.614 31.345 1.00 98.19 251 ASP A O 1
ATOM 2016 N N . VAL A 1 252 ? -29.251 -2.176 33.541 1.00 97.75 252 VAL A N 1
ATOM 2017 C CA . VAL A 1 252 ? -27.913 -1.598 33.741 1.00 97.75 252 VAL A CA 1
ATOM 2018 C C . VAL A 1 252 ? -26.851 -2.680 33.572 1.00 97.75 252 VAL A C 1
ATOM 2020 O O . VAL A 1 252 ? -25.912 -2.493 32.803 1.00 97.75 252 VAL A O 1
ATOM 2023 N N . GLU A 1 253 ? -27.035 -3.841 34.205 1.00 97.75 253 GLU A N 1
ATOM 2024 C CA . GLU A 1 253 ? -26.124 -4.983 34.052 1.00 97.75 253 GLU A CA 1
ATOM 2025 C C . GLU A 1 253 ? -26.035 -5.458 32.598 1.00 97.75 253 GLU A C 1
ATOM 2027 O O . GLU A 1 253 ? -24.938 -5.565 32.047 1.00 97.75 253 GLU A O 1
ATOM 2032 N N . LYS A 1 254 ? -27.183 -5.651 31.933 1.00 98.06 254 LYS A N 1
ATOM 2033 C CA . LYS A 1 254 ? -27.220 -5.997 30.504 1.00 98.06 254 LYS A CA 1
ATOM 2034 C C . LYS A 1 254 ? -26.488 -4.969 29.644 1.00 98.06 254 LYS A C 1
ATOM 2036 O O . LYS A 1 254 ? -25.783 -5.363 28.722 1.00 98.06 254 LYS A O 1
ATOM 2041 N N . ARG A 1 255 ? -26.619 -3.671 29.940 1.00 98.31 255 ARG A N 1
ATOM 2042 C CA . ARG A 1 255 ? -25.948 -2.596 29.193 1.00 98.31 255 ARG A CA 1
ATOM 2043 C C . ARG A 1 255 ? -24.433 -2.609 29.384 1.00 98.31 255 ARG A C 1
ATOM 2045 O O . ARG A 1 255 ? -23.718 -2.436 28.403 1.00 98.31 255 ARG A O 1
ATOM 2052 N N . VAL A 1 256 ? -23.945 -2.839 30.606 1.00 97.50 256 VAL A N 1
ATOM 2053 C CA . VAL A 1 256 ? -22.502 -2.948 30.890 1.00 97.50 256 VAL A CA 1
ATOM 2054 C C . VAL A 1 256 ? -21.900 -4.142 30.142 1.00 97.50 256 VAL A C 1
ATOM 2056 O O . VAL A 1 256 ? -20.927 -3.970 29.408 1.00 97.50 256 VAL A O 1
ATOM 2059 N N . MET A 1 257 ? -22.529 -5.319 30.232 1.00 97.38 257 MET A N 1
ATOM 2060 C CA . MET A 1 257 ? -22.059 -6.523 29.533 1.00 97.38 257 MET A CA 1
ATOM 2061 C C . MET A 1 257 ? -22.154 -6.397 28.003 1.00 97.38 257 MET A C 1
ATOM 2063 O O . MET A 1 257 ? -21.241 -6.814 27.291 1.00 97.38 257 MET A O 1
ATOM 2067 N N . ALA A 1 258 ? -23.221 -5.783 27.480 1.00 97.94 258 ALA A N 1
ATOM 2068 C CA . ALA A 1 258 ? -23.373 -5.535 26.046 1.00 97.94 258 ALA A CA 1
ATOM 2069 C C . ALA A 1 258 ? -22.333 -4.537 25.510 1.00 97.94 258 ALA A C 1
ATOM 2071 O O . ALA A 1 258 ? -21.822 -4.731 24.410 1.00 97.94 258 ALA A O 1
ATOM 2072 N N . ASN A 1 259 ? -21.980 -3.503 26.284 1.00 97.69 259 ASN A N 1
ATOM 2073 C CA . ASN A 1 259 ? -20.926 -2.559 25.913 1.00 97.69 259 ASN A CA 1
ATOM 2074 C C . ASN A 1 259 ? -19.563 -3.256 25.798 1.00 97.69 259 ASN A C 1
ATOM 2076 O O . ASN A 1 259 ? -18.872 -3.077 24.800 1.00 97.69 259 ASN A O 1
ATOM 2080 N N . TRP A 1 260 ? -19.212 -4.098 26.776 1.00 97.25 260 TRP A N 1
ATOM 2081 C CA . TRP A 1 260 ? -17.985 -4.901 26.744 1.00 97.25 260 TRP A CA 1
ATOM 2082 C C . TRP A 1 260 ? -17.932 -5.807 25.504 1.00 97.25 260 TRP A C 1
ATOM 2084 O O . TRP A 1 260 ? -16.981 -5.748 24.726 1.00 97.25 260 TRP A O 1
ATOM 2094 N N . GLY A 1 261 ? -19.007 -6.562 25.239 1.00 97.62 261 GLY A N 1
ATOM 2095 C CA . GLY A 1 261 ? -19.109 -7.395 24.036 1.00 97.62 261 GLY A CA 1
ATOM 2096 C C . GLY A 1 261 ? -19.016 -6.593 22.732 1.00 97.62 261 GLY A C 1
ATOM 2097 O O . GLY A 1 261 ? -18.375 -7.037 21.782 1.00 97.62 261 GLY A O 1
ATOM 2098 N N . SER A 1 262 ? -19.589 -5.386 22.691 1.00 98.25 262 SER A N 1
ATOM 2099 C CA . SER A 1 262 ? -19.513 -4.497 21.525 1.00 98.25 262 SER A CA 1
ATOM 2100 C C . SER A 1 262 ? -18.091 -4.012 21.235 1.00 98.25 262 SER A C 1
ATOM 2102 O O . SER A 1 262 ? -17.738 -3.877 20.063 1.00 98.25 262 SER A O 1
ATOM 2104 N N . ILE A 1 263 ? -17.271 -3.761 22.263 1.00 97.50 263 ILE A N 1
ATOM 2105 C CA . ILE A 1 263 ? -15.860 -3.375 22.091 1.00 97.50 263 ILE A CA 1
ATOM 2106 C C . ILE A 1 263 ? -15.082 -4.533 21.450 1.00 97.50 263 ILE A C 1
ATOM 2108 O O . ILE A 1 263 ? -14.402 -4.332 20.444 1.00 97.50 263 ILE A O 1
ATOM 2112 N N . VAL A 1 264 ? -15.258 -5.760 21.954 1.00 98.12 264 VAL A N 1
ATOM 2113 C CA . VAL A 1 264 ? -14.588 -6.965 21.427 1.00 98.12 264 VAL A CA 1
ATOM 2114 C C . VAL A 1 264 ? -14.999 -7.268 19.978 1.00 98.12 264 VAL A C 1
ATOM 2116 O O . VAL A 1 264 ? -14.143 -7.552 19.135 1.00 98.12 264 VAL A O 1
ATOM 2119 N N . VAL A 1 265 ? -16.294 -7.170 19.652 1.00 98.25 265 VAL A N 1
ATOM 2120 C CA . VAL A 1 265 ? -16.797 -7.378 18.278 1.00 98.25 265 VAL A CA 1
ATOM 2121 C C . VAL A 1 265 ? -16.285 -6.293 17.324 1.00 98.25 265 VAL A C 1
ATOM 2123 O O . VAL A 1 265 ? -15.909 -6.599 16.192 1.00 98.25 265 VAL A O 1
ATOM 2126 N N . SER A 1 266 ? -16.204 -5.037 17.775 1.00 97.38 266 SER A N 1
ATOM 2127 C CA . SER A 1 266 ? -15.635 -3.943 16.979 1.00 97.38 266 SER A CA 1
ATOM 2128 C C . SER A 1 266 ? -14.150 -4.183 16.687 1.00 97.38 266 SER A C 1
ATOM 2130 O O . SER A 1 266 ? -13.740 -4.202 15.526 1.00 97.38 266 SER A O 1
ATOM 2132 N N . TYR A 1 267 ? -13.357 -4.459 17.728 1.00 98.00 267 TYR A N 1
ATOM 2133 C CA . TYR A 1 267 ? -11.925 -4.741 17.621 1.00 98.00 267 TYR A CA 1
ATOM 2134 C C . TYR A 1 267 ? -11.617 -5.863 16.626 1.00 98.00 267 TYR A C 1
ATOM 2136 O O . TYR A 1 267 ? -10.843 -5.667 15.690 1.00 98.00 267 TYR A O 1
ATOM 2144 N N . THR A 1 268 ? -12.264 -7.019 16.795 1.00 97.94 268 THR A N 1
ATOM 2145 C CA . THR A 1 268 ? -12.067 -8.188 15.924 1.00 97.94 268 THR A CA 1
ATOM 2146 C C . THR A 1 268 ? -12.410 -7.870 14.467 1.00 97.94 268 THR A C 1
ATOM 2148 O O . THR A 1 268 ? -11.573 -8.088 13.592 1.00 97.94 268 THR A O 1
ATOM 2151 N N . THR A 1 269 ? -13.561 -7.239 14.210 1.00 98.12 269 THR A N 1
ATOM 2152 C CA . THR A 1 269 ? -13.964 -6.792 12.861 1.00 98.12 269 THR A CA 1
ATOM 2153 C C . THR A 1 269 ? -12.931 -5.852 12.220 1.00 98.12 269 THR A C 1
ATOM 2155 O O . THR A 1 269 ? -12.581 -6.000 11.045 1.00 98.12 269 THR A O 1
ATOM 2158 N N . HIS A 1 270 ? -12.418 -4.877 12.977 1.00 97.00 270 HIS A N 1
ATOM 2159 C CA . HIS A 1 270 ? -11.432 -3.925 12.465 1.00 97.00 270 HIS A CA 1
ATOM 2160 C C . HIS A 1 270 ? -10.060 -4.575 12.213 1.00 97.00 270 HIS A C 1
ATOM 2162 O O . HIS A 1 270 ? -9.449 -4.308 11.175 1.00 97.00 270 HIS A O 1
ATOM 2168 N N . MET A 1 271 ? -9.597 -5.468 13.093 1.00 97.81 271 MET A N 1
ATOM 2169 C CA . MET A 1 271 ? -8.345 -6.211 12.897 1.00 97.81 271 MET A CA 1
ATOM 2170 C C . MET A 1 271 ? -8.418 -7.161 11.699 1.00 97.81 271 MET A C 1
ATOM 2172 O O . MET A 1 271 ? -7.492 -7.191 10.890 1.00 97.81 271 MET A O 1
ATOM 2176 N N . GLU A 1 272 ? -9.529 -7.879 11.510 1.00 98.06 272 GLU A N 1
ATOM 2177 C CA . GLU A 1 272 ? -9.749 -8.716 10.321 1.00 98.06 272 GLU A CA 1
ATOM 2178 C C . GLU A 1 272 ? -9.653 -7.906 9.021 1.00 98.06 272 GLU A C 1
ATOM 2180 O O . GLU A 1 272 ? -9.047 -8.362 8.043 1.00 98.06 272 GLU A O 1
ATOM 2185 N N . HIS A 1 273 ? -10.186 -6.678 9.007 1.00 98.25 273 HIS A N 1
ATOM 2186 C CA . HIS A 1 273 ? -10.040 -5.773 7.870 1.00 98.25 273 HIS A CA 1
ATOM 2187 C C . HIS A 1 273 ? -8.573 -5.384 7.631 1.00 98.25 273 HIS A C 1
ATOM 2189 O O . HIS A 1 273 ? -8.089 -5.498 6.501 1.00 98.25 273 HIS A O 1
ATOM 2195 N N . ILE A 1 274 ? -7.851 -4.964 8.678 1.00 97.62 274 ILE A N 1
ATOM 2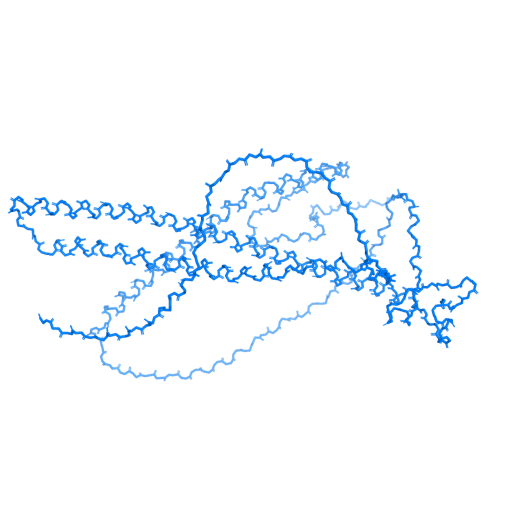196 C CA . ILE A 1 274 ? -6.438 -4.562 8.586 1.00 97.62 274 ILE A CA 1
ATOM 2197 C C . ILE A 1 274 ? -5.579 -5.730 8.080 1.00 97.62 274 ILE A C 1
ATOM 2199 O O . ILE A 1 274 ? -4.897 -5.589 7.061 1.00 97.62 274 ILE A O 1
ATOM 2203 N N . PHE A 1 275 ? -5.686 -6.916 8.690 1.00 98.00 275 PHE A N 1
ATOM 2204 C CA . PHE A 1 275 ? -4.959 -8.110 8.248 1.00 98.00 275 PHE A CA 1
ATOM 2205 C C . PHE A 1 275 ? -5.314 -8.524 6.816 1.00 98.00 275 PHE A C 1
ATOM 2207 O O . PHE A 1 275 ? -4.435 -8.942 6.057 1.00 98.00 275 PHE A O 1
ATOM 2214 N N . THR A 1 276 ? -6.575 -8.368 6.401 1.00 98.38 276 THR A N 1
ATOM 2215 C CA . THR A 1 276 ? -6.986 -8.620 5.012 1.00 98.38 276 THR A CA 1
ATOM 2216 C C . THR A 1 276 ? -6.271 -7.678 4.042 1.00 98.38 276 THR A C 1
ATOM 2218 O O . THR A 1 276 ? -5.733 -8.144 3.034 1.00 98.38 276 THR A O 1
ATOM 2221 N N . GLN A 1 277 ? -6.184 -6.378 4.350 1.00 98.12 277 GLN A N 1
ATOM 2222 C CA . GLN A 1 277 ? -5.449 -5.415 3.520 1.00 98.12 277 GLN A CA 1
ATOM 2223 C C . GLN A 1 277 ? -3.938 -5.687 3.513 1.00 98.12 277 GLN A C 1
ATOM 2225 O O . GLN A 1 277 ? -3.334 -5.733 2.439 1.00 98.12 277 GLN A O 1
ATOM 2230 N N . MET A 1 278 ? -3.329 -5.964 4.670 1.00 97.81 278 MET A N 1
ATOM 2231 C CA . MET A 1 278 ? -1.905 -6.318 4.768 1.00 97.81 278 MET A CA 1
ATOM 2232 C C . MET A 1 278 ? -1.576 -7.575 3.946 1.00 97.81 278 MET A C 1
ATOM 2234 O O . MET A 1 278 ? -0.576 -7.601 3.228 1.00 97.81 278 MET A O 1
ATOM 2238 N N . ASN A 1 279 ? -2.443 -8.594 3.966 1.00 96.94 279 ASN A N 1
ATOM 2239 C CA . ASN A 1 279 ? -2.305 -9.814 3.163 1.00 96.94 279 ASN A CA 1
ATOM 2240 C C . ASN A 1 279 ? -2.490 -9.546 1.654 1.00 96.94 279 ASN A C 1
ATOM 2242 O O . ASN A 1 279 ? -1.772 -10.109 0.826 1.00 96.94 279 ASN A O 1
ATOM 2246 N N . LEU A 1 280 ? -3.413 -8.658 1.266 1.00 96.94 280 LEU A N 1
ATOM 2247 C CA . LEU A 1 280 ? -3.558 -8.218 -0.127 1.00 96.94 280 LEU A CA 1
ATOM 2248 C C . LEU A 1 280 ? -2.308 -7.480 -0.622 1.00 96.94 280 LEU A C 1
ATOM 2250 O O . LEU A 1 280 ? -1.854 -7.745 -1.737 1.00 96.94 280 LEU A O 1
ATOM 2254 N N . ILE A 1 281 ? -1.720 -6.609 0.202 1.00 95.88 281 ILE A N 1
ATOM 2255 C CA . ILE A 1 281 ? -0.451 -5.936 -0.099 1.00 95.88 281 ILE A CA 1
ATOM 2256 C C . ILE A 1 281 ? 0.687 -6.959 -0.203 1.00 95.88 281 ILE A C 1
ATOM 2258 O O . ILE A 1 281 ? 1.392 -6.967 -1.207 1.00 95.88 281 ILE A O 1
ATOM 2262 N N . TRP A 1 282 ? 0.817 -7.885 0.750 1.00 95.00 282 TRP A N 1
ATOM 2263 C CA . TRP A 1 282 ? 1.823 -8.954 0.716 1.00 95.00 282 TRP A CA 1
ATOM 2264 C C . TRP A 1 282 ? 1.737 -9.791 -0.570 1.00 95.00 282 TRP A C 1
ATOM 2266 O O . TRP A 1 282 ? 2.739 -10.000 -1.255 1.00 95.00 282 TRP A O 1
ATOM 2276 N N . LYS A 1 283 ? 0.530 -10.222 -0.962 1.00 94.50 283 LYS A N 1
ATOM 2277 C CA . LYS A 1 283 ? 0.289 -10.931 -2.233 1.00 94.50 283 LYS A CA 1
ATOM 2278 C C . LYS A 1 283 ? 0.678 -10.075 -3.442 1.00 94.50 283 LYS A C 1
ATOM 2280 O O . LYS A 1 283 ? 1.324 -10.578 -4.357 1.00 94.50 283 LYS A O 1
ATOM 2285 N N . ARG A 1 284 ? 0.371 -8.772 -3.412 1.00 92.06 284 ARG A N 1
ATOM 2286 C CA . ARG A 1 284 ? 0.839 -7.770 -4.389 1.00 92.06 284 ARG A CA 1
ATOM 2287 C C . ARG A 1 284 ? 2.327 -7.420 -4.279 1.00 92.06 284 ARG A C 1
ATOM 2289 O O . ARG A 1 284 ? 2.790 -6.633 -5.093 1.00 92.06 284 ARG A O 1
ATOM 2296 N N . MET A 1 285 ? 3.088 -7.982 -3.342 1.00 90.38 285 MET A N 1
ATOM 2297 C CA . MET A 1 285 ? 4.553 -7.878 -3.300 1.00 90.38 285 MET A CA 1
ATOM 2298 C C . MET A 1 285 ? 5.249 -9.196 -3.665 1.00 90.38 285 MET A C 1
ATOM 2300 O O . MET A 1 285 ? 6.415 -9.171 -4.030 1.00 90.38 285 MET A O 1
ATOM 2304 N N . ALA A 1 286 ? 4.555 -10.339 -3.691 1.00 87.00 286 ALA A N 1
ATOM 2305 C CA . ALA A 1 286 ? 5.166 -11.637 -4.010 1.00 87.00 286 ALA A CA 1
ATOM 2306 C C . ALA A 1 286 ? 5.887 -11.676 -5.380 1.00 87.00 286 ALA A C 1
ATOM 2308 O O . ALA A 1 286 ? 6.952 -12.278 -5.497 1.00 87.00 286 ALA A O 1
ATOM 2309 N N . TRP A 1 287 ? 5.362 -10.979 -6.395 1.00 74.81 287 TRP A N 1
ATOM 2310 C CA . TRP A 1 287 ? 6.016 -10.810 -7.703 1.00 74.81 287 TRP A CA 1
ATOM 2311 C C . TRP A 1 287 ? 7.404 -10.148 -7.640 1.00 74.81 287 TRP A C 1
ATOM 2313 O O . TRP A 1 287 ? 8.266 -10.511 -8.433 1.00 74.81 287 TRP A O 1
ATOM 2323 N N . THR A 1 288 ? 7.680 -9.244 -6.689 1.00 74.44 288 THR A N 1
ATOM 2324 C CA . THR A 1 288 ? 8.988 -8.557 -6.619 1.00 74.44 288 THR A CA 1
ATOM 2325 C C . THR A 1 288 ? 10.120 -9.479 -6.169 1.00 74.44 288 THR A C 1
ATOM 2327 O O . THR A 1 288 ? 11.275 -9.208 -6.483 1.00 74.44 288 THR A O 1
ATOM 2330 N N . LYS A 1 289 ? 9.795 -10.582 -5.479 1.00 66.81 289 LYS A N 1
ATOM 2331 C CA . LYS A 1 289 ? 10.760 -11.615 -5.066 1.00 66.81 289 LYS A CA 1
ATOM 2332 C C . LYS A 1 289 ? 11.031 -12.662 -6.151 1.00 66.81 289 LYS A C 1
ATOM 2334 O O . LYS A 1 289 ? 12.082 -13.288 -6.115 1.00 66.81 289 LYS A O 1
ATOM 2339 N N . ASN A 1 290 ? 10.109 -12.833 -7.100 1.00 57.84 290 ASN A N 1
ATOM 2340 C CA . ASN A 1 290 ? 10.204 -13.847 -8.158 1.00 57.84 290 ASN A CA 1
ATOM 2341 C C . ASN A 1 290 ? 10.736 -13.276 -9.486 1.00 57.84 290 ASN A C 1
ATOM 2343 O O . ASN A 1 290 ? 11.345 -14.006 -10.259 1.00 57.84 290 ASN A O 1
ATOM 2347 N N . ASP A 1 291 ? 10.557 -11.972 -9.725 1.00 49.06 291 ASP A N 1
ATOM 2348 C CA . ASP A 1 291 ? 11.068 -11.251 -10.902 1.00 49.06 291 ASP A CA 1
ATOM 2349 C C . ASP A 1 291 ? 12.451 -10.609 -10.651 1.00 49.06 291 ASP A C 1
ATOM 2351 O O . ASP A 1 291 ? 12.801 -9.595 -11.262 1.00 49.06 291 ASP A O 1
ATOM 2355 N N . LEU A 1 292 ? 13.263 -11.196 -9.766 1.00 42.50 292 LEU A N 1
ATOM 2356 C CA . LEU A 1 292 ? 14.710 -11.038 -9.859 1.00 42.50 292 LEU A CA 1
ATOM 2357 C C . LEU A 1 292 ? 15.184 -12.085 -10.880 1.00 42.50 292 LEU A C 1
ATOM 2359 O O . LEU A 1 292 ? 15.321 -13.248 -10.500 1.00 42.50 292 LEU A O 1
ATOM 2363 N N . PRO A 1 293 ? 15.397 -11.745 -12.171 1.00 53.41 293 PRO A N 1
ATOM 2364 C CA . PRO A 1 293 ? 16.100 -12.664 -13.047 1.00 53.41 293 PRO A CA 1
ATOM 2365 C C . PRO A 1 293 ? 17.473 -12.888 -12.422 1.00 53.41 293 PRO A C 1
ATOM 2367 O O . PRO A 1 293 ? 18.250 -11.938 -12.286 1.00 53.41 293 PRO A O 1
ATOM 2370 N N . GLU A 1 294 ? 17.745 -14.129 -12.014 1.00 43.53 294 GLU A N 1
ATOM 2371 C CA . GLU A 1 294 ? 19.085 -14.553 -11.625 1.00 43.53 294 GLU A CA 1
ATOM 2372 C C . GLU A 1 294 ? 20.061 -14.046 -12.679 1.00 43.53 294 GLU A C 1
ATOM 2374 O O . GLU A 1 294 ? 19.807 -14.182 -13.883 1.00 43.53 294 GLU A O 1
ATOM 2379 N N . SER A 1 295 ? 21.140 -13.411 -12.220 1.00 47.62 295 SER A N 1
ATOM 2380 C CA . SER A 1 295 ? 22.115 -12.734 -13.063 1.00 47.62 295 SER A CA 1
ATOM 2381 C C . SER A 1 295 ? 22.675 -13.670 -14.131 1.00 47.62 295 SER A C 1
ATOM 2383 O O . SER A 1 295 ? 23.750 -14.238 -13.984 1.00 47.62 295 SER A O 1
ATOM 2385 N N . THR A 1 296 ? 22.011 -13.715 -15.286 1.00 44.84 296 THR A N 1
ATOM 2386 C CA . THR A 1 296 ? 22.539 -14.295 -16.527 1.00 44.84 296 THR A CA 1
ATOM 2387 C C . THR A 1 296 ? 23.522 -13.307 -17.182 1.00 44.84 296 THR A C 1
ATOM 2389 O O . THR A 1 296 ? 23.743 -13.310 -18.387 1.00 44.84 296 THR A O 1
ATOM 2392 N N . ILE A 1 297 ? 24.176 -12.476 -16.360 1.00 45.66 297 ILE A N 1
ATOM 2393 C CA . ILE A 1 297 ? 25.453 -11.813 -16.645 1.00 45.66 297 ILE A CA 1
ATOM 2394 C C . ILE A 1 297 ? 26.539 -12.841 -16.288 1.00 45.66 297 ILE A C 1
ATOM 2396 O O . ILE A 1 297 ? 27.322 -12.703 -15.356 1.00 45.66 297 ILE A O 1
ATOM 2400 N N . GLY A 1 298 ? 26.452 -13.955 -17.009 1.00 44.84 298 GLY A N 1
ATOM 2401 C CA . GLY A 1 298 ? 27.157 -15.211 -16.781 1.00 44.84 298 GLY A CA 1
ATOM 2402 C C . GLY A 1 298 ? 27.221 -16.039 -18.064 1.00 44.84 298 GLY A C 1
ATOM 2403 O O . GLY A 1 298 ? 27.392 -17.249 -18.010 1.00 44.84 298 GLY A O 1
ATOM 2404 N N . SER A 1 299 ? 27.080 -15.389 -19.226 1.00 45.31 299 SER A N 1
ATOM 2405 C CA . SER A 1 299 ? 27.432 -15.956 -20.530 1.00 45.31 299 SER A CA 1
ATOM 2406 C C . SER A 1 299 ? 28.874 -15.593 -20.908 1.00 45.31 299 SER A C 1
ATOM 2408 O O . SER A 1 299 ? 29.137 -15.135 -22.020 1.00 45.31 299 SER A O 1
ATOM 2410 N N . GLY A 1 300 ? 29.801 -15.783 -19.965 1.00 43.41 300 GLY A N 1
ATOM 2411 C CA . GLY A 1 300 ? 31.149 -16.211 -20.328 1.00 43.41 300 GLY A CA 1
ATOM 2412 C C . GLY A 1 300 ? 31.061 -17.675 -20.761 1.00 43.41 300 GLY A C 1
ATOM 2413 O O . GLY A 1 300 ? 30.265 -18.432 -20.205 1.00 43.41 300 GLY A O 1
ATOM 2414 N N . GLU A 1 301 ? 31.792 -18.056 -21.803 1.00 44.31 301 GLU A N 1
ATOM 2415 C CA . GLU A 1 301 ? 31.678 -19.386 -22.409 1.00 44.31 301 GLU A CA 1
ATOM 2416 C C . GLU A 1 301 ? 31.951 -20.521 -21.403 1.00 44.31 301 GLU A C 1
ATOM 2418 O O . GLU A 1 301 ? 32.872 -20.411 -20.590 1.00 44.31 301 GLU A O 1
ATOM 2423 N N . PRO A 1 302 ? 31.237 -21.662 -21.492 1.00 44.75 302 PRO A N 1
ATOM 2424 C CA . PRO A 1 302 ? 31.745 -22.911 -20.948 1.00 44.75 302 PRO A CA 1
ATOM 2425 C C . PRO A 1 302 ? 32.915 -23.358 -21.834 1.00 44.75 302 PRO A C 1
ATOM 2427 O O . PRO A 1 302 ? 32.732 -24.101 -22.801 1.00 44.75 302 PRO A O 1
ATOM 2430 N N . GLU A 1 303 ? 34.115 -22.859 -21.536 1.00 46.41 303 GLU A N 1
ATOM 2431 C CA . GLU A 1 303 ? 35.323 -23.238 -22.262 1.00 46.41 303 GLU A CA 1
ATOM 2432 C C . GLU A 1 303 ? 35.550 -24.752 -22.111 1.00 46.41 303 GLU A C 1
ATOM 2434 O O . GLU A 1 303 ? 35.617 -25.302 -21.008 1.00 46.41 303 GLU A O 1
ATOM 2439 N N . ALA A 1 304 ? 35.588 -25.456 -23.242 1.00 57.31 304 ALA A N 1
ATOM 2440 C CA . ALA A 1 304 ? 35.580 -26.912 -23.276 1.00 57.31 304 ALA A CA 1
ATOM 2441 C C . ALA A 1 304 ? 36.954 -27.492 -22.891 1.00 57.31 304 ALA A C 1
ATOM 2443 O O . ALA A 1 304 ? 37.776 -27.792 -23.755 1.00 57.31 304 ALA A O 1
ATOM 2444 N N . GLY A 1 305 ? 37.186 -27.683 -21.591 1.00 44.12 305 GLY A N 1
ATOM 2445 C CA . GLY A 1 305 ? 38.377 -28.341 -21.047 1.00 44.12 305 GLY A CA 1
ATOM 2446 C C . GLY A 1 305 ? 38.151 -29.825 -20.712 1.00 44.12 305 GLY A C 1
ATOM 2447 O O . GLY A 1 305 ? 37.454 -30.122 -19.741 1.00 44.12 305 GLY A O 1
ATOM 2448 N N . PRO A 1 306 ? 38.752 -30.784 -21.443 1.00 60.00 306 PRO A N 1
ATOM 2449 C CA . PRO A 1 306 ? 38.753 -32.190 -21.055 1.00 60.00 306 PRO A CA 1
ATOM 2450 C C . PRO A 1 306 ? 39.953 -32.493 -20.144 1.00 60.00 306 PRO A C 1
ATOM 2452 O O . PRO A 1 306 ? 41.097 -32.437 -20.588 1.00 60.00 306 PRO A O 1
ATOM 2455 N N . SER A 1 307 ? 39.721 -32.881 -18.887 1.00 40.62 307 SER A N 1
ATOM 2456 C CA . SER A 1 307 ? 40.790 -33.454 -18.055 1.00 40.62 307 SER A CA 1
ATOM 2457 C C . SER A 1 307 ? 40.266 -34.461 -17.033 1.00 40.62 307 SER A C 1
ATOM 2459 O O . SER A 1 307 ? 39.641 -34.108 -16.035 1.00 40.62 307 SER A O 1
ATOM 2461 N N . ASN A 1 308 ? 40.552 -35.739 -17.289 1.00 50.28 308 ASN A N 1
ATOM 2462 C CA . ASN A 1 308 ? 40.424 -36.805 -16.304 1.00 50.28 308 ASN A CA 1
ATOM 2463 C C . ASN A 1 308 ? 41.715 -36.868 -15.482 1.00 50.28 308 ASN A C 1
ATOM 2465 O O . ASN A 1 308 ? 42.752 -37.228 -16.034 1.00 50.28 308 ASN A O 1
ATOM 2469 N N . CYS A 1 309 ? 41.647 -36.631 -14.172 1.00 37.78 309 CYS A N 1
ATOM 2470 C CA . CYS A 1 309 ? 42.721 -37.015 -13.254 1.00 37.78 309 CYS A CA 1
ATOM 2471 C C . CYS A 1 309 ? 42.151 -37.476 -11.908 1.00 37.78 309 CYS A C 1
ATOM 2473 O O . CYS A 1 309 ? 41.922 -36.687 -10.996 1.00 37.78 309 CYS A O 1
ATOM 2475 N N . ALA A 1 310 ? 41.944 -38.787 -11.791 1.00 48.47 310 ALA A N 1
ATOM 2476 C CA . ALA A 1 310 ? 41.802 -39.467 -10.511 1.00 48.47 310 ALA A CA 1
ATOM 2477 C C . ALA A 1 310 ? 43.128 -40.162 -10.175 1.00 48.47 310 ALA A C 1
ATOM 2479 O O . ALA A 1 310 ? 43.626 -40.903 -11.025 1.00 48.47 310 ALA A O 1
ATOM 2480 N N . LYS A 1 311 ? 43.659 -39.909 -8.967 1.00 41.12 311 LYS A N 1
ATOM 2481 C CA . LYS A 1 311 ? 44.597 -40.712 -8.137 1.00 41.12 311 LYS A CA 1
ATOM 2482 C C . LYS A 1 311 ? 45.231 -39.787 -7.087 1.00 41.12 311 LYS A C 1
ATOM 2484 O O . LYS A 1 311 ? 45.762 -38.749 -7.450 1.00 41.12 311 LYS A O 1
ATOM 2489 N N . GLU A 1 312 ? 44.988 -39.967 -5.789 1.00 43.81 312 GLU A N 1
ATOM 2490 C CA . GLU A 1 312 ? 45.441 -41.029 -4.858 1.00 43.81 312 GLU A CA 1
ATOM 2491 C C . GLU A 1 312 ? 46.706 -40.632 -4.075 1.00 43.81 312 GLU A C 1
ATOM 2493 O O . GLU A 1 312 ? 47.624 -40.021 -4.612 1.00 43.81 312 GLU A O 1
ATOM 2498 N N . SER A 1 313 ? 46.761 -41.089 -2.816 1.00 39.22 313 SER A N 1
ATOM 2499 C CA . SER A 1 313 ? 47.812 -40.872 -1.801 1.00 39.22 313 SER A CA 1
ATOM 2500 C C . SER A 1 313 ? 47.950 -39.433 -1.253 1.00 39.22 313 SER A C 1
ATOM 2502 O O . SER A 1 313 ? 47.797 -38.461 -1.978 1.00 39.22 313 SER A O 1
ATOM 2504 N N . GLY A 1 314 ? 48.235 -39.220 0.037 1.00 41.16 314 GLY A N 1
ATOM 2505 C CA . GLY A 1 314 ? 48.328 -40.179 1.145 1.00 41.16 314 GLY A CA 1
ATOM 2506 C C . GLY A 1 314 ? 49.178 -39.661 2.318 1.00 41.16 314 GLY A C 1
ATOM 2507 O O . GLY A 1 314 ? 50.067 -38.846 2.114 1.00 41.16 314 GLY A O 1
ATOM 2508 N N . ASN A 1 315 ? 48.954 -40.226 3.516 1.00 34.28 315 ASN A N 1
ATOM 2509 C CA . ASN A 1 315 ? 49.642 -39.975 4.805 1.00 34.28 315 ASN A CA 1
ATOM 2510 C C . ASN A 1 315 ? 49.299 -38.650 5.524 1.00 34.28 315 ASN A C 1
ATOM 2512 O O . ASN A 1 315 ? 49.387 -37.575 4.953 1.00 34.28 315 ASN A O 1
ATOM 2516 N N . LYS A 1 316 ? 48.770 -38.673 6.760 1.00 47.97 316 LYS A N 1
ATOM 2517 C CA . LYS A 1 316 ? 49.270 -39.214 8.059 1.00 47.97 316 LYS A CA 1
ATOM 2518 C C . LYS A 1 316 ? 50.268 -38.292 8.777 1.00 47.97 316 LYS A C 1
ATOM 2520 O O . LYS A 1 316 ? 51.471 -38.374 8.528 1.00 47.97 316 LYS A O 1
ATOM 2525 N N . ARG A 1 317 ? 49.763 -37.613 9.814 1.00 49.66 317 ARG A N 1
ATOM 2526 C CA . ARG A 1 317 ? 50.110 -37.728 11.257 1.00 49.66 317 ARG A CA 1
ATOM 2527 C C . ARG A 1 317 ? 49.074 -36.868 12.021 1.00 49.66 317 ARG A C 1
ATOM 2529 O O . ARG A 1 317 ? 48.683 -35.834 11.504 1.00 49.66 317 ARG A O 1
ATOM 2536 N N . LYS A 1 318 ? 48.373 -37.395 13.036 1.00 45.22 318 LYS A N 1
ATOM 2537 C CA . LYS A 1 318 ? 48.783 -37.446 14.459 1.00 45.22 318 LYS A CA 1
ATOM 2538 C C . LYS A 1 318 ? 49.127 -36.042 15.017 1.00 45.22 318 LYS A C 1
ATOM 2540 O O . LYS A 1 318 ? 50.007 -35.415 14.444 1.00 45.22 318 LYS A O 1
ATOM 2545 N N . ALA A 1 319 ? 48.556 -35.541 16.120 1.00 43.25 319 ALA A N 1
ATOM 2546 C CA . ALA A 1 319 ? 47.555 -36.128 17.029 1.00 43.25 319 ALA A CA 1
ATOM 2547 C C . ALA A 1 319 ? 47.052 -35.095 18.090 1.00 43.25 319 ALA A C 1
ATOM 2549 O O . ALA A 1 319 ? 47.352 -33.918 17.916 1.00 43.25 319 ALA A O 1
ATOM 2550 N N . GLU A 1 320 ? 46.328 -35.415 19.182 1.00 45.16 320 GLU A N 1
ATOM 2551 C CA . GLU A 1 320 ? 45.752 -36.705 19.652 1.00 45.16 320 GLU A CA 1
ATOM 2552 C C . GLU A 1 320 ? 44.325 -36.506 20.286 1.00 45.16 320 GLU A C 1
ATOM 2554 O O . GLU A 1 320 ? 43.397 -37.103 19.747 1.00 45.16 320 GLU A O 1
ATOM 2559 N N . GLU A 1 321 ? 44.098 -35.665 21.329 1.00 44.28 321 GLU A N 1
ATOM 2560 C CA . GLU A 1 321 ? 42.886 -35.686 22.219 1.00 44.28 321 GLU A CA 1
ATOM 2561 C C . GLU A 1 321 ? 42.423 -34.320 22.821 1.00 44.28 321 GLU A C 1
ATOM 2563 O O . GLU A 1 321 ? 43.259 -33.517 23.230 1.00 44.28 321 GLU A O 1
ATOM 2568 N N . ASP A 1 322 ? 41.099 -34.104 22.957 1.00 44.59 322 ASP A N 1
ATOM 2569 C CA . ASP A 1 322 ? 40.435 -33.836 24.261 1.00 44.59 322 ASP A CA 1
ATOM 2570 C C . ASP A 1 322 ? 38.968 -34.345 24.233 1.00 44.59 322 ASP A C 1
ATOM 2572 O O . ASP A 1 322 ? 38.369 -34.529 23.167 1.00 44.59 322 ASP A O 1
ATOM 2576 N N . GLU A 1 323 ? 38.420 -34.649 25.406 1.00 50.47 323 GLU A N 1
ATOM 2577 C CA . GLU A 1 323 ? 37.378 -35.649 25.655 1.00 50.47 323 GLU A CA 1
ATOM 2578 C C . GLU A 1 323 ? 36.022 -35.004 26.033 1.00 50.47 323 GLU A C 1
ATOM 2580 O O . GLU A 1 323 ? 35.932 -34.202 26.958 1.00 50.47 323 GLU A O 1
ATOM 2585 N N . GLY A 1 324 ? 34.933 -35.331 25.313 1.00 43.16 324 GLY A N 1
ATOM 2586 C CA . GLY A 1 324 ? 33.687 -34.525 25.344 1.00 43.16 324 GLY A CA 1
ATOM 2587 C C . GLY A 1 324 ? 32.364 -35.284 25.162 1.00 43.16 324 GLY A C 1
ATOM 2588 O O . GLY A 1 324 ? 31.409 -34.769 24.588 1.00 43.16 324 GLY A O 1
ATOM 2589 N N . HIS A 1 325 ? 32.331 -36.530 25.620 1.00 47.56 325 HIS A N 1
ATOM 2590 C CA . HIS A 1 325 ? 31.186 -37.437 25.769 1.00 47.56 325 HIS A CA 1
ATOM 2591 C C . HIS A 1 325 ? 29.762 -36.806 25.889 1.00 47.56 325 HIS A C 1
ATOM 2593 O O . HIS A 1 325 ? 29.344 -36.413 26.978 1.00 47.56 325 HIS A O 1
ATOM 2599 N N . MET A 1 326 ? 28.913 -36.934 24.852 1.00 39.38 326 MET A N 1
ATOM 2600 C CA . MET A 1 326 ? 27.659 -37.700 25.022 1.00 39.38 326 MET A CA 1
ATOM 2601 C C . MET A 1 326 ? 27.001 -38.192 23.722 1.00 39.38 326 MET A C 1
ATOM 2603 O O . MET A 1 326 ? 26.563 -37.440 22.855 1.00 39.38 326 MET A O 1
ATOM 2607 N N . GLU A 1 327 ? 26.859 -39.511 23.657 1.00 49.34 327 GLU A N 1
ATOM 2608 C CA . GLU A 1 327 ? 26.108 -40.263 22.663 1.00 49.34 327 GLU A CA 1
ATOM 2609 C C . GLU A 1 327 ? 24.647 -40.438 23.122 1.00 49.34 327 GLU A C 1
ATOM 2611 O O . GLU A 1 327 ? 24.408 -41.021 24.178 1.00 49.34 327 GLU A O 1
ATOM 2616 N N . ARG A 1 328 ? 23.662 -40.033 22.303 1.00 46.09 328 ARG A N 1
ATOM 2617 C CA . ARG A 1 328 ? 22.620 -40.961 21.807 1.00 46.09 328 ARG A CA 1
ATOM 2618 C C . ARG A 1 328 ? 21.651 -40.324 20.821 1.00 46.09 328 ARG A C 1
ATOM 2620 O O . ARG A 1 328 ? 20.915 -39.391 21.118 1.00 46.09 328 ARG A O 1
ATOM 2627 N N . SER A 1 329 ? 21.602 -40.937 19.645 1.00 50.91 329 SER A N 1
ATOM 2628 C CA . SER A 1 329 ? 20.536 -40.733 18.672 1.00 50.91 329 SER A CA 1
ATOM 2629 C C . SER A 1 329 ? 19.352 -41.650 18.984 1.00 50.91 329 SER A C 1
ATOM 2631 O O . SER A 1 329 ? 19.541 -42.851 19.162 1.00 50.91 329 SER A O 1
ATOM 2633 N N . GLU A 1 330 ? 18.126 -41.124 18.948 1.00 50.00 330 GLU A N 1
ATOM 2634 C CA . GLU A 1 330 ? 16.937 -41.952 18.725 1.00 50.00 330 GLU A CA 1
ATOM 2635 C C . GLU A 1 330 ? 16.202 -41.528 17.453 1.00 50.00 330 GLU A C 1
ATOM 2637 O O . GLU A 1 330 ? 15.921 -40.358 17.190 1.00 50.00 330 GLU A O 1
ATOM 2642 N N . LYS A 1 331 ? 15.917 -42.529 16.619 1.00 56.31 331 LYS A N 1
ATOM 2643 C CA . LYS A 1 331 ? 15.217 -42.394 15.341 1.00 56.31 331 LYS A CA 1
ATOM 2644 C C . LYS A 1 331 ? 13.718 -42.618 15.538 1.00 56.31 331 LYS A C 1
ATOM 2646 O O . LYS A 1 331 ? 13.316 -43.499 16.283 1.00 56.31 331 LYS A O 1
ATOM 2651 N N . LYS A 1 332 ? 12.925 -41.974 14.672 1.00 50.59 332 LYS A N 1
ATOM 2652 C CA . LYS A 1 332 ? 11.523 -42.307 14.332 1.00 50.59 332 LYS A CA 1
ATOM 2653 C C . LYS A 1 332 ? 10.486 -42.235 15.471 1.00 50.59 332 LYS A C 1
ATOM 2655 O O . LYS A 1 332 ? 10.275 -43.200 16.195 1.00 50.59 332 LYS A O 1
ATOM 2660 N N . LYS A 1 333 ? 9.555 -41.289 15.304 1.00 51.47 333 LYS A N 1
ATOM 2661 C CA . LYS A 1 333 ? 8.183 -41.629 14.859 1.00 51.47 333 LYS A CA 1
ATOM 2662 C C . LYS A 1 333 ? 7.471 -40.409 14.263 1.00 51.47 333 LYS A C 1
ATOM 2664 O O . LYS A 1 333 ? 7.130 -39.472 14.972 1.00 51.47 333 LYS A O 1
ATOM 2669 N N . ARG A 1 334 ? 7.173 -40.452 12.956 1.00 51.72 334 ARG A N 1
ATOM 2670 C CA . ARG A 1 334 ? 6.127 -39.597 12.368 1.00 51.72 334 ARG A CA 1
ATOM 2671 C C . ARG A 1 334 ? 4.787 -40.059 12.947 1.00 51.72 334 ARG A C 1
ATOM 2673 O O . ARG A 1 334 ? 4.328 -41.145 12.595 1.00 51.72 334 ARG A O 1
ATOM 2680 N N . LYS A 1 335 ? 4.165 -39.267 13.823 1.00 53.12 335 LYS A N 1
ATOM 2681 C CA . LYS A 1 335 ? 2.788 -39.518 14.264 1.00 53.12 335 LYS A CA 1
ATOM 2682 C C . LYS A 1 335 ? 1.840 -38.988 13.189 1.00 53.12 335 LYS A C 1
ATOM 2684 O O . LYS A 1 335 ? 1.712 -37.783 13.008 1.00 53.12 335 LYS A O 1
ATOM 2689 N N . LYS A 1 336 ? 1.213 -39.904 12.451 1.00 51.97 336 LYS A N 1
ATOM 2690 C CA . LYS A 1 336 ? 0.102 -39.604 11.543 1.00 51.97 336 LYS A CA 1
ATOM 2691 C C . LYS A 1 336 ? -1.077 -39.153 12.409 1.00 51.97 336 LYS A C 1
ATOM 2693 O O . LYS A 1 336 ? -1.621 -39.973 13.146 1.00 51.97 336 LYS A O 1
ATOM 2698 N N . VAL A 1 337 ? -1.424 -37.868 12.365 1.00 48.53 337 VAL A N 1
ATOM 2699 C CA . VAL A 1 337 ? -2.705 -37.398 12.905 1.00 48.53 337 VAL A CA 1
ATOM 2700 C C . VAL A 1 337 ? -3.781 -37.916 11.958 1.00 48.53 337 VAL A C 1
ATOM 2702 O O . VAL A 1 337 ? -3.722 -37.676 10.754 1.00 48.53 337 VAL A O 1
ATOM 2705 N N . VAL A 1 338 ? -4.686 -38.719 12.502 1.00 55.53 338 VAL A N 1
ATOM 2706 C CA . VAL A 1 338 ? -5.923 -39.127 11.842 1.00 55.53 338 VAL A CA 1
ATOM 2707 C C . VAL A 1 338 ? -6.991 -38.175 12.350 1.00 55.53 338 VAL A C 1
ATOM 2709 O O . VAL A 1 338 ? -7.150 -38.035 13.561 1.00 55.53 338 VAL A O 1
ATOM 2712 N N . GLU A 1 339 ? -7.685 -37.519 11.429 1.00 44.97 339 GLU A N 1
ATOM 2713 C CA . GLU A 1 339 ? -8.939 -36.843 11.734 1.00 44.97 339 GLU A CA 1
ATOM 2714 C C . GLU A 1 339 ? -9.963 -37.908 12.136 1.00 44.97 339 GLU A C 1
ATOM 2716 O O . GLU A 1 339 ? -10.197 -38.869 11.402 1.00 44.97 339 GLU A O 1
ATOM 2721 N N . THR A 1 340 ? -10.551 -37.755 13.318 1.00 48.16 340 THR A N 1
ATOM 2722 C CA . THR A 1 340 ? -11.778 -38.458 13.688 1.00 48.16 340 THR A CA 1
ATOM 2723 C C . THR A 1 340 ? -12.851 -37.414 13.905 1.00 48.16 340 THR A C 1
ATOM 2725 O O . THR A 1 340 ? -12.872 -36.751 14.943 1.00 48.16 340 THR A O 1
ATOM 2728 N N . GLU A 1 341 ? -13.729 -37.282 12.919 1.00 57.47 341 GLU A N 1
ATOM 2729 C CA . GLU A 1 341 ? -15.020 -36.634 13.099 1.00 57.47 341 GLU A CA 1
ATOM 2730 C C . GLU A 1 341 ? -15.803 -37.371 14.196 1.00 57.47 341 GLU A C 1
ATOM 2732 O O . GLU A 1 341 ? -15.878 -38.603 14.214 1.00 57.47 341 GLU A O 1
ATOM 2737 N N . LYS A 1 342 ? -16.364 -36.599 15.126 1.00 50.56 342 LYS A N 1
ATOM 2738 C CA . LYS A 1 342 ? -17.496 -36.987 15.969 1.00 50.56 342 LYS A CA 1
ATOM 2739 C C . LYS A 1 342 ? -18.117 -35.689 16.486 1.00 50.56 342 LYS A C 1
ATOM 2741 O O . LYS A 1 342 ? -17.516 -35.004 17.305 1.00 50.56 342 LYS A O 1
ATOM 2746 N N . GLU A 1 343 ? -19.122 -35.148 15.809 1.00 50.28 343 GLU A N 1
ATOM 2747 C CA . GLU A 1 343 ? -20.507 -35.644 15.794 1.00 50.28 343 GLU A CA 1
ATOM 2748 C C . GLU A 1 343 ? -21.136 -35.567 17.196 1.00 50.28 343 GLU A C 1
ATOM 2750 O O . GLU A 1 343 ? -20.897 -36.405 18.061 1.00 50.28 343 GLU A O 1
ATOM 2755 N N . GLU A 1 344 ? -21.878 -34.470 17.372 1.00 49.41 344 GLU A N 1
ATOM 2756 C CA . GLU A 1 344 ? -23.158 -34.337 18.076 1.00 49.41 344 GLU A CA 1
ATOM 2757 C C . GLU A 1 344 ? -23.370 -35.015 19.448 1.00 49.41 344 GLU A C 1
ATOM 2759 O O . GLU A 1 344 ? -23.438 -36.233 19.584 1.00 49.41 344 GLU A O 1
ATOM 2764 N N . SER A 1 345 ? -23.681 -34.194 20.461 1.00 55.00 345 SER A N 1
ATOM 2765 C CA . SER A 1 345 ? -24.574 -34.612 21.552 1.00 55.00 345 SER A CA 1
ATOM 2766 C C . SER A 1 345 ? -25.321 -33.422 22.160 1.00 55.00 345 SER A C 1
ATOM 2768 O O . SER A 1 345 ? -24.937 -32.865 23.188 1.00 55.00 345 SER A O 1
ATOM 2770 N N . THR A 1 346 ? -26.441 -33.077 21.535 1.00 59.94 346 THR A N 1
ATOM 2771 C CA . THR A 1 346 ? -27.519 -32.274 22.126 1.00 59.94 346 THR A CA 1
ATOM 2772 C C . THR A 1 346 ? -28.100 -32.969 23.365 1.00 59.94 346 THR A C 1
ATOM 2774 O O . THR A 1 346 ? -28.579 -34.090 23.227 1.00 59.94 346 THR A O 1
ATOM 2777 N N . MET A 1 347 ? -28.107 -32.312 24.537 1.00 53.28 347 MET A N 1
ATOM 2778 C CA . MET A 1 347 ? -29.035 -32.476 25.688 1.00 53.28 347 MET A CA 1
ATOM 2779 C C . MET A 1 347 ? -28.438 -31.804 26.950 1.00 53.28 347 MET A C 1
ATOM 2781 O O . MET A 1 347 ? -27.230 -31.871 27.144 1.00 53.28 347 MET A O 1
ATOM 2785 N N . ARG A 1 348 ? -29.211 -31.200 27.863 1.00 47.22 348 ARG A N 1
ATOM 2786 C CA . ARG A 1 348 ? -30.626 -30.783 27.826 1.00 47.22 348 ARG A CA 1
ATOM 2787 C C . ARG A 1 348 ? -30.863 -29.693 28.875 1.00 47.22 348 ARG A C 1
ATOM 2789 O O . ARG A 1 348 ? -30.123 -29.715 29.880 1.00 47.22 348 ARG A O 1
#

InterPro domains:
  IPR001138 Zn(2)Cys(6) fungal-type DNA-binding domain [PS50048] (140-172)
  IPR001138 Zn(2)Cys(6) fungal-type DNA-binding domain [cd00067] (138-172)
  IPR036864 Zn(2)-C6 fungal-type DNA-binding domain superfamily [G3DSA:4.10.240.10] (139-217)
  IPR036864 Zn(2)-C6 fungal-type DNA-binding domain superfamily [SSF57701] (138-174)

Sequence (348 aa):
MEEVPIGDPRRTVQGFVPDNKFDVPAPKLVFDDPYEEEEDHLNKVTKYWTAYDQERPMRSQEEAAKRLEAQKKEAVWDLEKEKEKEKGKEKEAGLSGGSKAKGKGIPKTPKKSTPKKSKRDVRSESKEEEESEEPEERPACVYCVQKKIKCELLDGRKVCTACHKRKVKCEFFNKTAWAVMDGSEKIVEAVRDLTKLERRRTAGLLEKSWYDLDICALNLEQTVDRDLMEADGKVLTLLDMKSRGVEIPADVEKRVMANWGSIVVSYTTHMEHIFTQMNLIWKRMAWTKNDLPESTIGSGEPEAGPSNCAKESGNKRKAEEDEGHMERSEKKKRKKVVETEKEESTMR

Radius of gyration: 39.64 Å; chains: 1; bounding box: 101×92×99 Å